Protein AF-A0A8R7TTT7-F1 (afdb_monomer_lite)

Organism: Triticum urartu (NCBI:txid4572)

InterPro domains:
  IPR036047 F-box-like domain superfamily [SSF81383] (2-54)

Secondary structure (DSSP, 8-state):
-HHHHHTT-SSHHHHHHHHTT-HHHHHHHHS-HHHHHHHHHHSPPPP-EEEE--S-TTS--PPEEEE-----HHHHHHHHHTTTT-HHHHHHH-TT---EEEEEETTEEEEEEGGGTEEEEEETTTTEEEEEEESTTSTTS--SS--S--EEEEEEEEEE-TT-TT-EEEEEEEEETTTEEEEEEEEGGG-TTPPPEEPPPEEPPP-----SS--TT----------EEETTEEEEE-TTSS-EEEE---TT--

Radius of gyration: 21.4 Å; chains: 1; bounding box: 48×46×73 Å

pLDDT: mean 77.76, std 13.81, range [39.06, 94.06]

Foldseek 3Di:
DVLVVLLPPQDPVVLVVVLVPDVVSVCVQQVDLVSLVSSCVSHPDDQQWDWADDPDPPQAFDIATDGDDDPDPVSVVQQVQFQRRVVVVCVVQNGRQRKGWAEDDLQWTWIARQVQRKIWIDRRSVRDTPDIDRCVPACQQDDPDPDDFDKDFLGKYKDDDSSDSVKIKMKTWMDGPLFKIKIWMFICVCDPPTGILIDPIDGHDDDPDDDPDDDPPPDRDFPFDDWDDDPQWIWGATPVSPDIDIDRNPSVPD

Sequence (254 aa):
MLLDIFLRLPSLSDLVRAACTCLPWRNLVTNIPPFRRQFIDLHPAPLLGLFFDTPFQAVPGIPAFAPAHRNDPELVAAILNGDFFLTTLQARDGPEANWSFLDACGGYLLLIKEDEVLLLLLNPLARWCERFFDLSDSRIFDDDDDREGDPQLLYAGLICDDESPASFGIFCLAAHGEFRLRAAVFFSFLGMGGDWFLSPWLDVPHHPNPHPEGDEDDEGDLVLESGMRVGNFIYWLYRNRAYVVVLDPDPNNP

Structure (mmCIF, N/CA/C/O backbone):
data_AF-A0A8R7TTT7-F1
#
_entry.id   AF-A0A8R7TTT7-F1
#
loop_
_atom_site.group_PDB
_atom_site.id
_atom_site.type_symbol
_atom_site.label_atom_id
_atom_site.label_alt_id
_atom_site.label_comp_id
_atom_site.label_asym_id
_atom_site.label_entity_id
_atom_site.label_seq_id
_atom_site.pdbx_PDB_ins_code
_atom_site.Cartn_x
_atom_site.Cartn_y
_atom_site.Cartn_z
_atom_site.occupancy
_atom_site.B_iso_or_equiv
_atom_site.auth_seq_id
_atom_site.auth_comp_id
_atom_site.auth_asym_id
_atom_site.auth_atom_id
_atom_site.pdbx_PDB_model_num
ATOM 1 N N . MET A 1 1 ? -13.662 -25.364 20.650 1.00 81.00 1 MET A N 1
ATOM 2 C CA . MET A 1 1 ? -14.713 -24.755 21.497 1.00 81.00 1 MET A CA 1
ATOM 3 C C . MET A 1 1 ? -14.490 -23.264 21.735 1.00 81.00 1 MET A C 1
ATOM 5 O O . MET A 1 1 ? -15.365 -22.499 21.374 1.00 81.00 1 MET A O 1
ATOM 9 N N . LEU A 1 2 ? -13.365 -22.813 22.319 1.00 88.88 2 LEU A N 1
ATOM 10 C CA . LEU A 1 2 ? -13.154 -21.372 22.570 1.00 88.88 2 LEU A CA 1
ATOM 11 C C . LEU A 1 2 ? -12.874 -20.563 21.288 1.00 88.88 2 LEU A C 1
ATOM 13 O O . LEU A 1 2 ? -13.453 -19.500 21.104 1.00 88.88 2 LEU A O 1
ATOM 17 N N . LEU A 1 3 ? -12.057 -21.095 20.372 1.00 89.25 3 LEU A N 1
ATOM 18 C CA . LEU A 1 3 ? -11.823 -20.469 19.063 1.00 89.25 3 LEU A CA 1
ATOM 19 C C . LEU A 1 3 ? -13.122 -20.355 18.254 1.00 89.25 3 LEU A C 1
ATOM 21 O O . LEU A 1 3 ? -13.387 -19.309 17.681 1.00 89.25 3 LEU A O 1
ATOM 25 N N . ASP A 1 4 ? -13.990 -21.371 18.309 1.00 90.44 4 ASP A N 1
ATOM 26 C CA . ASP A 1 4 ? -15.304 -21.340 17.648 1.00 90.44 4 ASP A CA 1
ATOM 27 C C . ASP A 1 4 ? -16.226 -20.242 18.199 1.00 90.44 4 ASP A C 1
ATOM 29 O O . ASP A 1 4 ? -17.094 -19.750 17.483 1.00 90.44 4 ASP A O 1
ATOM 33 N N . ILE A 1 5 ? -16.061 -19.865 19.474 1.00 91.44 5 ILE A N 1
ATOM 34 C CA . ILE A 1 5 ? -16.772 -18.728 20.074 1.00 91.44 5 ILE A CA 1
ATOM 35 C C . ILE A 1 5 ? -16.186 -17.422 19.540 1.00 91.44 5 ILE A C 1
ATOM 37 O O . ILE A 1 5 ? -16.940 -16.543 19.135 1.00 91.44 5 ILE A O 1
ATOM 41 N N . PHE A 1 6 ? -14.858 -17.305 19.493 1.00 92.88 6 PHE A N 1
ATOM 42 C CA . PHE A 1 6 ? -14.194 -16.117 18.962 1.00 92.88 6 PHE A CA 1
ATOM 43 C C . PHE A 1 6 ? -14.489 -15.877 17.478 1.00 92.88 6 PHE A C 1
ATOM 45 O O . PHE A 1 6 ? -14.686 -14.730 17.102 1.00 92.88 6 PHE A O 1
ATOM 52 N N . LEU A 1 7 ? -14.630 -16.926 16.660 1.00 92.44 7 LEU A N 1
ATOM 53 C CA . LEU A 1 7 ? -15.042 -16.806 15.251 1.00 92.44 7 LEU A CA 1
ATOM 54 C C . LEU A 1 7 ? -16.431 -16.178 15.069 1.00 92.44 7 LEU A C 1
ATOM 56 O O . LEU A 1 7 ? -16.729 -15.639 14.008 1.00 92.44 7 LEU A O 1
ATOM 60 N N . ARG A 1 8 ? -17.291 -16.247 16.091 1.00 92.12 8 ARG A N 1
ATOM 61 C CA . ARG A 1 8 ? -18.649 -15.681 16.060 1.00 92.12 8 ARG A CA 1
ATOM 62 C C . ARG A 1 8 ? -18.706 -14.220 16.500 1.00 92.12 8 ARG A C 1
ATOM 64 O O . ARG A 1 8 ? -19.789 -13.641 16.467 1.00 92.12 8 ARG A O 1
ATOM 71 N N . LEU A 1 9 ? -17.594 -13.644 16.959 1.00 91.19 9 LEU A N 1
ATOM 72 C CA . LEU A 1 9 ? -17.543 -12.218 17.274 1.00 91.19 9 LEU A CA 1
ATOM 73 C C . LEU A 1 9 ? -17.704 -11.416 15.977 1.00 91.19 9 LEU A C 1
ATOM 75 O O . LEU A 1 9 ? -17.127 -11.812 14.972 1.00 91.19 9 LEU A O 1
ATOM 79 N N . PRO A 1 10 ? -18.486 -10.325 15.973 1.00 84.81 10 PRO A N 1
ATOM 80 C CA . PRO A 1 10 ? -18.907 -9.663 14.738 1.00 84.81 10 PRO A CA 1
ATOM 81 C C . PRO A 1 10 ? -17.837 -8.742 14.137 1.00 84.81 10 PRO A C 1
ATOM 83 O O . PRO A 1 10 ? -18.024 -8.236 13.035 1.00 84.81 10 PRO A O 1
ATOM 86 N N . SER A 1 11 ? -16.755 -8.463 14.870 1.00 82.88 11 SER A N 1
ATOM 87 C CA . SER A 1 11 ? -15.708 -7.539 14.443 1.00 82.88 11 SER A CA 1
ATOM 88 C C . SER A 1 11 ? -14.346 -7.887 15.046 1.00 82.88 11 SER A C 1
ATOM 90 O O . SER A 1 11 ? -14.248 -8.487 16.123 1.00 82.88 11 SER A O 1
ATOM 92 N N . LEU A 1 12 ? -13.274 -7.445 14.379 1.00 83.25 12 LEU A N 1
ATOM 93 C CA . LEU A 1 12 ? -11.909 -7.530 14.910 1.00 83.25 12 LEU A CA 1
ATOM 94 C C . LEU A 1 12 ? -11.765 -6.770 16.240 1.00 83.25 12 LEU A C 1
ATOM 96 O O . LEU A 1 12 ? -11.058 -7.225 17.135 1.00 83.25 12 LEU A O 1
ATOM 100 N N . SER A 1 13 ? -12.469 -5.647 16.393 1.00 82.75 13 SER A N 1
ATOM 101 C CA . SER A 1 13 ? -12.502 -4.846 17.622 1.00 82.75 13 SER A CA 1
ATOM 102 C C . SER A 1 13 ? -13.003 -5.672 18.814 1.00 82.75 13 SER A C 1
ATOM 104 O O . SER A 1 13 ? -12.357 -5.724 19.866 1.00 82.75 13 SER A O 1
ATOM 106 N N . ASP A 1 14 ? -14.092 -6.421 18.633 1.00 89.12 14 ASP A N 1
ATOM 107 C CA . ASP A 1 14 ? -14.640 -7.300 19.670 1.00 89.12 14 ASP A CA 1
ATOM 108 C C . ASP A 1 14 ? -13.730 -8.491 19.968 1.00 89.12 14 ASP A C 1
ATOM 110 O O . ASP A 1 14 ? -13.573 -8.873 21.132 1.00 89.12 14 ASP A O 1
ATOM 114 N N . LEU A 1 15 ? -13.067 -9.037 18.943 1.00 90.81 15 LEU A N 1
ATOM 115 C CA . LEU A 1 15 ? -12.047 -10.068 19.118 1.00 90.81 15 LEU A CA 1
ATOM 116 C C . LEU A 1 15 ? -10.869 -9.563 19.956 1.00 90.81 15 LEU A C 1
ATOM 118 O O . LEU A 1 15 ? -10.452 -10.248 20.891 1.00 90.81 15 LEU A O 1
ATOM 122 N N . VAL A 1 16 ? -10.357 -8.365 19.670 1.00 88.06 16 VAL A N 1
ATOM 123 C CA . VAL A 1 16 ? -9.259 -7.747 20.428 1.00 88.06 16 VAL A CA 1
ATOM 124 C C . VAL A 1 16 ? -9.685 -7.484 21.870 1.00 88.06 16 VAL A C 1
ATOM 126 O O . VAL A 1 16 ? -8.952 -7.834 22.796 1.00 88.06 16 VAL A O 1
ATOM 129 N N . ARG A 1 17 ? -10.889 -6.941 22.095 1.00 90.44 17 ARG A N 1
ATOM 130 C CA . ARG A 1 17 ? -11.438 -6.742 23.447 1.00 90.44 17 ARG A CA 1
ATOM 131 C C . ARG A 1 17 ? -11.515 -8.057 24.221 1.00 90.44 17 ARG A C 1
ATOM 133 O O . ARG A 1 17 ? -11.072 -8.103 25.367 1.00 90.44 17 ARG A O 1
ATOM 140 N N . ALA A 1 18 ? -12.015 -9.126 23.598 1.00 93.25 18 ALA A N 1
ATOM 141 C CA . ALA A 1 18 ? -12.070 -10.450 24.210 1.00 93.25 18 ALA A CA 1
ATOM 142 C C . ALA A 1 18 ? -10.658 -10.980 24.518 1.00 93.25 18 ALA A C 1
ATOM 144 O O . ALA A 1 18 ? -10.375 -11.376 25.650 1.00 93.25 18 ALA A O 1
ATOM 145 N N . ALA A 1 19 ? -9.743 -10.921 23.549 1.00 91.94 19 ALA A N 1
ATOM 146 C CA . ALA A 1 19 ? -8.356 -11.362 23.684 1.00 91.94 19 ALA A CA 1
ATOM 147 C C . ALA A 1 19 ? -7.607 -10.634 24.814 1.00 91.94 19 ALA A C 1
ATOM 149 O O . ALA A 1 19 ? -6.794 -11.240 25.509 1.00 91.94 19 ALA A O 1
ATOM 150 N N . CYS A 1 20 ? -7.907 -9.354 25.039 1.00 92.12 20 CYS A N 1
ATOM 151 C CA . CYS A 1 20 ? -7.300 -8.536 26.088 1.00 92.12 20 CYS A CA 1
ATOM 152 C C . CYS A 1 20 ? -7.785 -8.863 27.509 1.00 92.12 20 CYS A C 1
ATOM 154 O O . CYS A 1 20 ? -7.201 -8.359 28.467 1.00 92.12 20 CYS A O 1
ATOM 156 N N . THR A 1 21 ? -8.806 -9.709 27.683 1.00 94.06 21 THR A N 1
ATOM 157 C CA . THR A 1 21 ? -9.304 -10.067 29.024 1.00 94.06 21 THR A CA 1
ATOM 158 C C . THR A 1 21 ? -8.323 -10.936 29.811 1.00 94.06 21 THR A C 1
ATOM 160 O O . THR A 1 21 ? -8.234 -10.807 31.032 1.00 94.06 21 THR A O 1
ATOM 163 N N . CYS A 1 22 ? -7.565 -11.816 29.142 1.00 93.50 22 CYS A N 1
ATOM 164 C CA . CYS A 1 22 ? -6.532 -12.621 29.785 1.00 93.50 22 CYS A CA 1
ATOM 165 C C . CYS A 1 22 ? -5.441 -13.089 28.808 1.00 93.50 22 CYS A C 1
ATOM 167 O O . CYS A 1 22 ? -5.665 -13.279 27.612 1.00 93.50 22 CYS A O 1
ATOM 169 N N . LEU A 1 23 ? -4.239 -13.334 29.343 1.00 93.19 23 LEU A N 1
ATOM 170 C CA . LEU A 1 23 ? -3.076 -13.758 28.557 1.00 93.19 23 LEU A CA 1
ATOM 171 C C . LEU A 1 23 ? -3.307 -15.055 27.748 1.00 93.19 23 LEU A C 1
ATOM 173 O O . LEU A 1 23 ? -2.901 -15.087 26.587 1.00 93.19 23 LEU A O 1
ATOM 177 N N . PRO A 1 24 ? -3.975 -16.106 28.278 1.00 93.12 24 PRO A N 1
ATOM 178 C CA . PRO A 1 24 ? -4.278 -17.302 27.492 1.00 93.12 24 PRO A CA 1
ATOM 179 C C . PRO A 1 24 ? -5.125 -17.023 26.247 1.00 93.12 24 PRO A C 1
ATOM 181 O O . PRO A 1 24 ? -4.864 -17.597 25.194 1.00 93.12 24 PRO A O 1
ATOM 184 N N . TRP A 1 25 ? -6.121 -16.137 26.344 1.00 92.94 25 TRP A N 1
ATOM 185 C CA . TRP A 1 25 ? -6.978 -15.790 25.208 1.00 92.94 25 TRP A CA 1
ATOM 186 C C . TRP A 1 25 ? -6.213 -14.963 24.184 1.00 92.94 25 TRP A C 1
ATOM 188 O O . TRP A 1 25 ? -6.287 -15.258 22.993 1.00 92.94 25 TRP A O 1
ATOM 198 N N . ARG A 1 26 ? -5.399 -14.009 24.650 1.00 91.31 26 ARG A N 1
ATOM 199 C CA . ARG A 1 26 ? -4.482 -13.264 23.786 1.00 91.31 26 ARG A CA 1
ATOM 200 C C . ARG A 1 26 ? -3.580 -14.198 22.988 1.00 91.31 26 ARG A C 1
ATOM 202 O O . ARG A 1 26 ? -3.532 -14.087 21.772 1.00 91.31 26 ARG A O 1
ATOM 209 N N . ASN A 1 27 ? -2.936 -15.149 23.663 1.00 90.19 27 ASN A N 1
ATOM 210 C CA . ASN A 1 27 ? -2.035 -16.108 23.028 1.00 90.19 27 ASN A CA 1
ATOM 211 C C . ASN A 1 27 ? -2.758 -17.017 22.025 1.00 90.19 27 ASN A C 1
ATOM 213 O O . ASN A 1 27 ? -2.193 -17.331 20.984 1.00 90.19 27 ASN A O 1
ATOM 217 N N . LEU A 1 28 ? -3.997 -17.433 22.309 1.00 90.25 28 LEU A N 1
ATOM 218 C CA . LEU A 1 28 ? -4.804 -18.211 21.363 1.00 90.25 28 LEU A CA 1
ATOM 219 C C . LEU A 1 28 ? -5.106 -17.422 20.085 1.00 90.25 28 LEU A C 1
ATOM 221 O O . LEU A 1 28 ? -5.011 -17.974 18.995 1.00 90.25 28 LEU A O 1
ATOM 225 N N . VAL A 1 29 ? -5.445 -16.140 20.217 1.00 88.06 29 VAL A N 1
ATOM 226 C CA . VAL A 1 29 ? -5.743 -15.271 19.073 1.00 88.06 29 VAL A CA 1
ATOM 227 C C . VAL A 1 29 ? -4.477 -14.931 18.285 1.00 88.06 29 VAL A C 1
ATOM 229 O O . VAL A 1 29 ? -4.510 -14.932 17.059 1.00 88.06 29 VAL A O 1
ATOM 232 N N . THR A 1 30 ? -3.348 -14.674 18.953 1.00 84.94 30 THR A N 1
ATOM 233 C CA . THR A 1 30 ? -2.111 -14.244 18.281 1.00 84.94 30 THR A CA 1
ATOM 234 C C . THR A 1 30 ? -1.310 -15.395 17.684 1.00 84.94 30 THR A C 1
ATOM 236 O O . THR A 1 30 ? -0.727 -15.229 16.617 1.00 84.94 30 THR A O 1
ATOM 239 N N . ASN A 1 31 ? -1.269 -16.554 18.348 1.00 85.56 31 ASN A N 1
ATOM 240 C CA . ASN A 1 31 ? -0.335 -17.634 18.008 1.00 85.56 31 ASN A CA 1
ATOM 241 C C . ASN A 1 31 ? -0.961 -18.739 17.147 1.00 85.56 31 ASN A C 1
ATOM 243 O O . ASN A 1 31 ? -0.300 -19.742 16.889 1.00 85.56 31 ASN A O 1
ATOM 247 N N . ILE A 1 32 ? -2.222 -18.598 16.722 1.00 87.25 32 ILE A N 1
ATOM 248 C CA . ILE A 1 32 ? -2.914 -19.586 15.882 1.00 87.25 32 ILE A CA 1
ATOM 249 C C . ILE A 1 32 ? -3.217 -18.961 14.509 1.00 87.25 32 ILE A C 1
ATOM 251 O O . ILE A 1 32 ? -4.276 -18.356 14.325 1.00 87.25 32 ILE A O 1
ATOM 255 N N . PRO A 1 33 ? -2.316 -19.111 13.515 1.00 83.12 33 PRO A N 1
ATOM 256 C CA . PRO A 1 33 ? -2.513 -18.567 12.170 1.00 83.12 33 PRO A CA 1
ATOM 257 C C . PRO A 1 33 ? -3.804 -19.026 11.471 1.00 83.12 33 PRO A C 1
ATOM 259 O O . PRO A 1 33 ? -4.509 -18.158 10.960 1.00 83.12 33 PRO A O 1
ATOM 262 N N . PRO A 1 34 ? -4.196 -20.321 11.499 1.00 85.69 34 PRO A N 1
ATOM 263 C CA . PRO A 1 34 ? -5.424 -20.769 10.834 1.00 85.69 34 PRO A CA 1
ATOM 264 C C . PRO A 1 34 ? -6.687 -20.098 11.380 1.00 85.69 34 PRO A C 1
ATOM 266 O O . PRO A 1 34 ? -7.599 -19.788 10.625 1.00 85.69 34 PRO A O 1
ATOM 269 N N . PHE A 1 35 ? -6.722 -19.836 12.691 1.00 89.12 35 PHE A N 1
ATOM 270 C CA . PHE A 1 35 ? -7.833 -19.134 13.325 1.00 89.12 35 PHE A CA 1
ATOM 271 C C . PHE A 1 35 ? -7.924 -17.682 12.846 1.00 89.12 35 PHE A C 1
ATOM 273 O O . PHE A 1 35 ? -9.016 -17.223 12.530 1.00 89.12 35 PHE A O 1
ATOM 280 N N . ARG A 1 36 ? -6.792 -16.969 12.761 1.00 85.31 36 ARG A N 1
ATOM 281 C CA . ARG A 1 36 ? -6.765 -15.579 12.276 1.00 85.31 36 ARG A CA 1
ATOM 282 C C . ARG A 1 36 ? -7.240 -15.482 10.830 1.00 85.31 36 ARG A C 1
ATOM 284 O O . ARG A 1 36 ? -8.084 -14.640 10.554 1.00 85.31 36 ARG A O 1
ATOM 291 N N . ARG A 1 37 ? -6.777 -16.385 9.954 1.00 81.81 37 ARG A N 1
ATOM 292 C CA . ARG A 1 37 ? -7.249 -16.461 8.561 1.00 81.81 37 ARG A CA 1
ATOM 293 C C . ARG A 1 37 ? -8.751 -16.675 8.495 1.00 81.81 37 ARG A C 1
ATOM 295 O O . ARG A 1 37 ? -9.462 -15.861 7.932 1.00 81.81 37 ARG A O 1
ATOM 302 N N . GLN A 1 38 ? -9.238 -17.699 9.193 1.00 87.56 38 GLN A N 1
ATOM 303 C CA . GLN A 1 38 ? -10.664 -17.996 9.225 1.00 87.56 38 GLN A CA 1
ATOM 304 C C . GLN A 1 38 ? -11.492 -16.832 9.788 1.00 87.56 38 GLN A C 1
ATOM 306 O O . GLN A 1 38 ? -12.611 -16.603 9.342 1.00 87.56 38 GLN A O 1
ATOM 311 N N . PHE A 1 39 ? -10.964 -16.092 10.764 1.00 88.69 39 PHE A N 1
ATOM 312 C CA . PHE A 1 39 ? -11.624 -14.901 11.282 1.00 88.69 39 PHE A CA 1
ATOM 313 C C . PHE A 1 39 ? -11.674 -13.776 10.237 1.00 88.69 39 PHE A C 1
ATOM 315 O O . PHE A 1 39 ? -12.733 -13.190 10.056 1.00 88.69 39 PHE A O 1
ATOM 322 N N . ILE A 1 40 ? -10.569 -13.495 9.539 1.00 82.81 40 ILE A N 1
ATOM 323 C CA . ILE A 1 40 ? -10.501 -12.473 8.478 1.00 82.81 40 ILE A CA 1
ATOM 324 C C . ILE A 1 40 ? -11.426 -12.837 7.307 1.00 82.81 40 ILE A C 1
ATOM 326 O O . ILE A 1 40 ? -12.174 -11.982 6.840 1.00 82.81 40 ILE A O 1
ATOM 330 N N . ASP A 1 41 ? -11.448 -14.108 6.897 1.00 84.81 41 ASP A N 1
ATOM 331 C CA . ASP A 1 41 ? -12.321 -14.611 5.829 1.00 84.81 41 ASP A CA 1
ATOM 332 C C . ASP A 1 41 ? -13.808 -14.442 6.176 1.00 84.81 41 ASP A C 1
ATOM 334 O O . ASP A 1 41 ? -14.632 -14.119 5.319 1.00 84.81 41 ASP A O 1
ATOM 338 N N . LEU A 1 42 ? -14.167 -14.668 7.445 1.00 88.31 42 LEU A N 1
ATOM 339 C CA . LEU A 1 42 ? -15.536 -14.504 7.939 1.00 88.31 42 LEU A CA 1
ATOM 340 C C . LEU A 1 42 ? -15.911 -13.037 8.173 1.00 88.31 42 LEU A C 1
ATOM 342 O O . LEU A 1 42 ? -17.091 -12.696 8.077 1.00 88.31 42 LEU A O 1
ATOM 346 N N . HIS A 1 43 ? -14.928 -12.185 8.470 1.00 84.62 43 HIS A N 1
ATOM 347 C CA . HIS A 1 43 ? -15.114 -10.778 8.827 1.00 84.62 43 HIS A CA 1
ATOM 348 C C . HIS A 1 43 ? -14.184 -9.881 7.997 1.00 84.62 43 HIS A C 1
ATOM 350 O O . HIS A 1 43 ? -13.203 -9.357 8.538 1.00 84.62 43 HIS A O 1
ATOM 356 N N . PRO A 1 44 ? -14.478 -9.679 6.694 1.00 77.69 44 PRO A N 1
ATOM 357 C CA . PRO A 1 44 ? -13.640 -8.869 5.818 1.00 77.69 44 PRO A CA 1
ATOM 358 C C . PRO A 1 44 ? -13.422 -7.464 6.377 1.00 77.69 44 PRO A C 1
ATOM 360 O O . PRO A 1 44 ? -14.346 -6.850 6.925 1.00 77.69 44 PRO A O 1
ATOM 363 N N . ALA A 1 45 ? -12.207 -6.937 6.205 1.00 78.56 45 ALA A N 1
ATOM 364 C CA . ALA A 1 45 ? -11.871 -5.600 6.670 1.00 78.56 45 ALA A CA 1
ATOM 365 C C . ALA A 1 45 ? -12.840 -4.558 6.069 1.00 78.56 45 ALA A C 1
ATOM 367 O O . ALA A 1 45 ? -13.088 -4.557 4.858 1.00 78.56 45 ALA A O 1
ATOM 368 N N . PRO A 1 46 ? -13.420 -3.670 6.893 1.00 82.06 46 PRO A N 1
ATOM 369 C CA . PRO A 1 46 ? -14.348 -2.665 6.402 1.00 82.06 46 PRO A CA 1
ATOM 370 C C . PRO A 1 46 ? -13.621 -1.648 5.515 1.00 82.06 46 PRO A C 1
ATOM 372 O O . PRO A 1 46 ? -12.553 -1.150 5.865 1.00 82.06 46 PRO A O 1
ATOM 375 N N . LEU A 1 47 ? -14.235 -1.293 4.383 1.00 85.44 47 LEU A N 1
ATOM 376 C CA . LEU A 1 47 ? -13.730 -0.232 3.511 1.00 85.44 47 LEU A CA 1
ATOM 377 C C . LEU A 1 47 ? -13.793 1.118 4.240 1.00 85.44 47 LEU A C 1
ATOM 379 O O . LEU A 1 47 ? -14.888 1.583 4.564 1.00 85.44 47 LEU A O 1
ATOM 383 N N . LEU A 1 48 ? -12.632 1.741 4.465 1.00 89.25 48 LEU A N 1
ATOM 384 C CA . LEU A 1 48 ? -12.520 3.070 5.081 1.00 89.25 48 LEU A CA 1
ATOM 385 C C . LEU A 1 48 ? -12.713 4.204 4.070 1.00 89.25 48 LEU A C 1
ATOM 387 O O . LEU A 1 48 ? -13.244 5.256 4.417 1.00 89.25 48 LEU A O 1
ATOM 391 N N . GLY A 1 49 ? -12.317 3.997 2.818 1.00 90.62 49 GLY A N 1
ATOM 392 C CA . GLY A 1 49 ? -12.405 5.000 1.765 1.00 90.62 49 GLY A CA 1
ATOM 393 C C . GLY A 1 49 ? -11.558 4.632 0.559 1.00 90.62 49 GLY A C 1
ATOM 394 O O . GLY A 1 49 ? -11.065 3.509 0.469 1.00 90.62 49 GLY A O 1
ATOM 395 N N . LEU A 1 50 ? -11.421 5.582 -0.357 1.00 91.06 50 LEU A N 1
ATOM 396 C CA . LEU A 1 50 ? -10.678 5.442 -1.603 1.00 91.06 50 LEU A CA 1
ATOM 397 C C . LEU A 1 50 ? -9.623 6.538 -1.695 1.00 91.06 50 LEU A C 1
ATOM 399 O O . LEU A 1 50 ? -9.925 7.701 -1.421 1.00 91.06 50 LEU A O 1
ATOM 403 N N . PHE A 1 51 ? -8.419 6.151 -2.104 1.00 91.12 51 PHE A N 1
ATOM 404 C CA . PHE A 1 51 ? -7.392 7.079 -2.556 1.00 91.12 51 PHE A CA 1
ATOM 405 C C . PHE A 1 51 ? -7.465 7.218 -4.072 1.00 91.12 51 PHE A C 1
ATOM 407 O O . PHE A 1 51 ? -7.806 6.260 -4.767 1.00 91.12 51 PHE A O 1
ATOM 414 N N . PHE A 1 52 ? -7.198 8.418 -4.567 1.00 87.69 52 PHE A N 1
ATOM 415 C CA . PHE A 1 52 ? -7.141 8.701 -5.993 1.00 87.69 52 PHE A CA 1
ATOM 416 C C . PHE A 1 52 ? -6.253 9.913 -6.246 1.00 87.69 52 PHE A C 1
ATOM 418 O O . PHE A 1 52 ? -6.228 10.862 -5.455 1.00 87.69 52 PHE A O 1
ATOM 425 N N . ASP A 1 53 ? -5.557 9.880 -7.374 1.00 86.19 53 ASP A N 1
ATOM 426 C CA . ASP A 1 53 ? -4.767 11.009 -7.838 1.00 86.19 53 ASP A CA 1
ATOM 427 C C . ASP A 1 53 ? -5.655 12.111 -8.402 1.00 86.19 53 ASP A C 1
ATOM 429 O O . ASP A 1 53 ? -6.844 11.921 -8.699 1.00 86.19 53 ASP A O 1
ATOM 433 N N . THR A 1 54 ? -5.080 13.304 -8.540 1.00 72.12 54 THR A N 1
ATOM 434 C CA . THR A 1 54 ? -5.810 14.392 -9.178 1.00 72.12 54 THR A CA 1
ATOM 435 C C . THR A 1 54 ? -6.079 14.024 -10.644 1.00 72.12 54 THR A C 1
ATOM 437 O O . THR A 1 54 ? -5.196 13.516 -11.333 1.00 72.12 54 THR A O 1
ATOM 440 N N . PRO A 1 55 ? -7.290 14.277 -11.173 1.00 63.16 55 PRO A N 1
ATOM 441 C CA . PRO A 1 55 ? -7.627 13.914 -12.551 1.00 63.16 55 PRO A CA 1
ATOM 442 C C . PRO A 1 55 ? -6.887 14.770 -13.592 1.00 63.16 55 PRO A C 1
ATOM 444 O O . PRO A 1 55 ? -7.049 14.563 -14.792 1.00 63.16 55 PRO A O 1
ATOM 447 N N . PHE A 1 56 ? -6.111 15.760 -13.146 1.00 64.38 56 PHE A N 1
ATOM 448 C CA . PHE A 1 56 ? -5.349 16.658 -13.994 1.00 64.38 56 PHE A CA 1
ATOM 449 C C . PHE A 1 56 ? -3.871 16.289 -13.880 1.00 64.38 56 PHE A C 1
ATOM 451 O O . PHE A 1 56 ? -3.176 16.817 -13.022 1.00 64.38 56 PHE A O 1
ATOM 458 N N . GLN A 1 57 ? -3.391 15.430 -14.785 1.00 57.00 57 GLN A N 1
ATOM 459 C CA . GLN A 1 57 ? -1.989 14.973 -14.851 1.00 57.00 57 GLN A CA 1
ATOM 460 C C . GLN A 1 57 ? -0.948 16.114 -14.859 1.00 57.00 57 GLN A C 1
ATOM 462 O O . GLN A 1 57 ? 0.212 15.892 -14.548 1.00 57.00 57 GLN A O 1
ATOM 467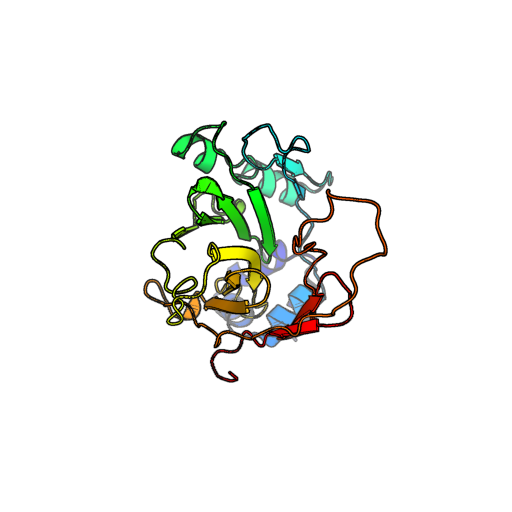 N N . ALA A 1 58 ? -1.348 17.346 -15.199 1.00 58.38 58 ALA A N 1
ATOM 468 C CA . ALA A 1 58 ? -0.477 18.523 -15.217 1.00 58.38 58 ALA A CA 1
ATOM 469 C C . ALA A 1 58 ? -0.436 19.318 -13.894 1.00 58.38 58 ALA A C 1
ATOM 471 O O . ALA A 1 58 ? 0.226 20.355 -13.834 1.00 58.38 58 ALA A O 1
ATOM 472 N N . VAL A 1 59 ? -1.176 18.903 -12.860 1.00 64.56 59 VAL A N 1
ATOM 473 C CA . VAL A 1 59 ? -1.179 19.571 -11.552 1.00 64.56 59 VAL A CA 1
ATOM 474 C C . VAL A 1 59 ? -0.468 18.667 -10.548 1.00 64.56 59 VAL A C 1
ATOM 476 O O . VAL A 1 59 ? -1.063 17.676 -10.119 1.00 64.56 59 VAL A O 1
ATOM 479 N N . PRO A 1 60 ? 0.778 18.994 -10.158 1.00 68.50 60 PRO A N 1
ATOM 480 C CA . PRO A 1 60 ? 1.461 18.246 -9.118 1.00 68.50 60 PRO A CA 1
ATOM 481 C C . PRO A 1 60 ? 0.674 18.372 -7.814 1.00 68.50 60 PRO A C 1
ATOM 483 O O . PRO A 1 60 ? 0.124 19.431 -7.486 1.00 68.50 60 PRO A O 1
ATOM 486 N N . GLY A 1 61 ? 0.588 17.276 -7.076 1.00 80.75 61 GLY A N 1
ATOM 487 C CA . GLY A 1 61 ? -0.149 17.248 -5.829 1.00 80.75 61 GLY A CA 1
ATOM 488 C C . GLY A 1 61 ? -0.045 15.907 -5.132 1.00 80.75 61 GLY A C 1
ATOM 489 O O . GLY A 1 61 ? 0.542 14.960 -5.640 1.00 80.75 61 GLY A O 1
ATOM 490 N N . ILE A 1 62 ? -0.633 15.857 -3.944 1.00 87.00 62 ILE A N 1
ATOM 491 C CA . ILE A 1 62 ? -0.670 14.665 -3.100 1.00 87.00 62 ILE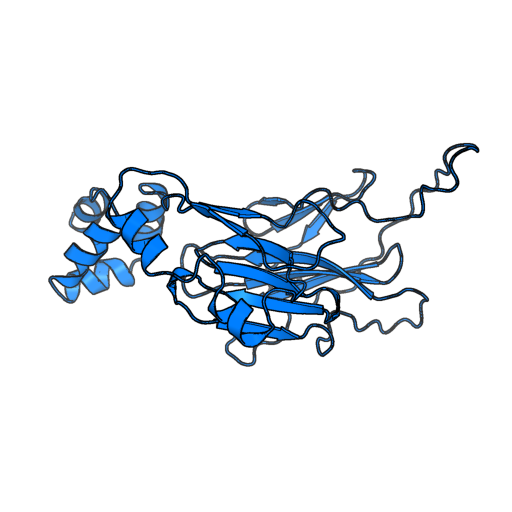 A CA 1
ATOM 492 C C . ILE A 1 62 ? -2.022 13.960 -3.291 1.00 87.00 62 ILE A C 1
ATOM 494 O O . ILE A 1 62 ? -3.039 14.656 -3.426 1.00 87.00 62 ILE A O 1
ATOM 498 N N . PRO A 1 63 ? -2.076 12.612 -3.269 1.00 90.75 63 PRO A N 1
ATOM 499 C CA . PRO A 1 63 ? -3.310 11.885 -3.536 1.00 90.75 63 PRO A CA 1
ATOM 500 C C . PRO A 1 63 ? -4.414 12.248 -2.543 1.00 90.75 63 PRO A C 1
ATOM 502 O O . PRO A 1 63 ? -4.178 12.439 -1.344 1.00 90.75 63 PRO A O 1
ATOM 505 N N . ALA A 1 64 ? -5.644 12.333 -3.042 1.00 89.62 64 ALA A N 1
ATOM 506 C CA . ALA A 1 64 ? -6.807 12.685 -2.245 1.00 89.62 64 ALA A CA 1
ATOM 507 C C . ALA A 1 64 ? -7.469 11.441 -1.643 1.00 89.62 64 ALA A C 1
ATOM 509 O O . ALA A 1 64 ? -7.428 10.354 -2.217 1.00 89.62 64 ALA A O 1
ATOM 510 N N . PHE A 1 65 ? -8.140 11.620 -0.502 1.00 92.00 65 PHE A N 1
ATOM 511 C CA . PHE A 1 65 ? -8.905 10.569 0.165 1.00 92.00 65 PHE A CA 1
ATOM 512 C C . PHE A 1 65 ? -10.399 10.898 0.202 1.00 92.00 65 PHE A C 1
ATOM 514 O O . PHE A 1 65 ? -10.814 11.926 0.743 1.00 92.00 65 PHE A O 1
ATOM 521 N N . ALA A 1 66 ? -11.220 9.988 -0.3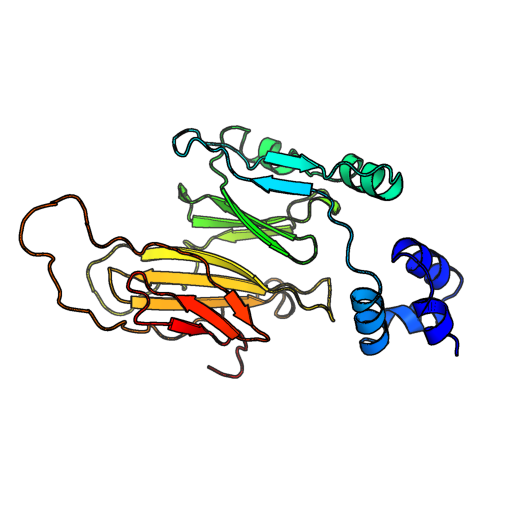20 1.00 91.12 66 ALA A N 1
ATOM 522 C CA . ALA A 1 66 ? -12.669 10.012 -0.166 1.00 91.12 66 ALA A CA 1
ATOM 523 C C . ALA A 1 66 ? -13.099 8.966 0.876 1.00 91.12 66 ALA A C 1
ATOM 525 O O . ALA A 1 66 ? -13.012 7.765 0.601 1.00 91.12 66 ALA A O 1
ATOM 526 N N . PRO A 1 67 ? -13.600 9.375 2.056 1.00 90.44 67 PRO A N 1
ATOM 527 C CA . PRO A 1 67 ? -14.068 8.431 3.062 1.00 90.44 67 PRO A CA 1
ATOM 528 C C . PRO A 1 67 ? -15.298 7.663 2.566 1.00 90.44 67 PRO A C 1
ATOM 530 O O . PRO A 1 67 ? -16.236 8.239 2.009 1.00 90.44 67 PRO A O 1
ATOM 533 N N . ALA A 1 68 ? -15.338 6.359 2.830 1.00 87.00 68 ALA A N 1
ATOM 534 C CA . ALA A 1 68 ? -16.526 5.552 2.604 1.00 87.00 68 ALA A CA 1
ATOM 535 C C . ALA A 1 68 ? -17.579 5.944 3.649 1.00 87.00 68 ALA A C 1
ATOM 537 O O . ALA A 1 68 ? -17.409 5.699 4.843 1.00 87.00 68 ALA A O 1
ATOM 538 N N . HIS A 1 69 ? -18.671 6.582 3.223 1.00 69.56 69 HIS A N 1
ATOM 539 C CA . HIS A 1 69 ? -19.689 7.052 4.160 1.00 69.56 69 HIS A CA 1
ATOM 540 C C . HIS A 1 69 ? -20.437 5.867 4.791 1.00 69.56 69 HIS A C 1
ATOM 542 O O . HIS A 1 69 ? -21.296 5.245 4.163 1.00 69.56 69 HIS A O 1
ATOM 548 N N . ARG A 1 70 ? -20.102 5.545 6.045 1.00 68.12 70 ARG A N 1
ATOM 549 C CA . ARG A 1 70 ? -20.775 4.529 6.861 1.00 68.12 70 ARG A CA 1
ATOM 550 C C . ARG A 1 70 ? -21.152 5.133 8.213 1.00 68.12 70 ARG A C 1
ATOM 552 O O . ARG A 1 70 ? -20.346 5.818 8.830 1.00 68.12 70 ARG A O 1
ATOM 559 N N . ASN A 1 71 ? -22.356 4.830 8.700 1.00 77.81 71 ASN A N 1
ATOM 560 C CA . ASN A 1 71 ? -22.863 5.261 10.015 1.00 77.81 71 ASN A CA 1
ATOM 561 C C . ASN A 1 71 ? -22.202 4.517 11.199 1.00 77.81 71 ASN A C 1
ATOM 563 O O . ASN A 1 71 ? -22.809 4.391 12.259 1.00 77.81 71 ASN A O 1
ATOM 567 N N . ASP A 1 72 ? -20.997 3.978 11.010 1.00 83.81 72 ASP A N 1
ATOM 568 C CA . ASP A 1 72 ? -20.273 3.197 12.009 1.00 83.81 72 ASP A CA 1
ATOM 569 C C . ASP A 1 72 ? -19.317 4.115 12.794 1.00 83.81 72 ASP A C 1
ATOM 571 O O . ASP A 1 72 ? -18.355 4.634 12.214 1.00 83.81 72 ASP A O 1
ATOM 575 N N . PRO A 1 73 ? -19.551 4.329 14.103 1.00 85.44 73 PRO A N 1
ATOM 576 C CA . PRO A 1 73 ? -18.691 5.168 14.929 1.00 85.44 73 PRO A CA 1
ATOM 577 C C . PRO A 1 73 ? -17.236 4.692 14.989 1.00 85.44 73 PRO A C 1
ATOM 579 O O . PRO A 1 73 ? -16.347 5.532 15.118 1.00 85.44 73 PRO A O 1
ATOM 582 N N . GLU A 1 74 ? -16.971 3.382 14.898 1.00 83.12 74 GLU A N 1
ATOM 583 C CA . GLU A 1 74 ? -15.604 2.850 14.945 1.00 83.12 74 GLU A CA 1
ATOM 584 C C . GLU A 1 74 ? -14.827 3.218 13.672 1.00 83.12 74 GLU A C 1
ATOM 586 O O . GLU A 1 74 ? -13.672 3.638 13.759 1.00 83.12 74 GLU A O 1
ATOM 591 N N . LEU A 1 75 ? -15.469 3.165 12.499 1.00 85.75 75 LEU A N 1
ATOM 592 C CA . LEU A 1 75 ? -14.844 3.562 11.229 1.00 85.75 75 LEU A CA 1
ATOM 593 C C . LEU A 1 75 ? -14.618 5.070 11.153 1.00 85.75 75 LEU A C 1
ATOM 595 O O . LEU A 1 75 ? -13.549 5.517 10.743 1.00 85.75 75 LEU A O 1
ATOM 599 N N . VAL A 1 76 ? -15.600 5.860 11.598 1.00 88.31 76 VAL A N 1
ATOM 600 C CA . VAL A 1 76 ? -15.459 7.320 11.684 1.00 88.31 76 VAL A CA 1
ATOM 601 C C . VAL A 1 76 ? -14.316 7.684 12.629 1.00 88.31 76 VAL A C 1
ATOM 603 O O . VAL A 1 76 ? -13.488 8.528 12.292 1.00 88.31 76 VAL A O 1
ATOM 606 N N . ALA A 1 77 ? -14.217 7.021 13.784 1.00 88.38 77 ALA A N 1
ATOM 607 C CA . ALA A 1 77 ? -13.107 7.226 14.703 1.00 88.38 77 ALA A CA 1
ATOM 608 C C . ALA A 1 77 ? -11.761 6.831 14.076 1.00 88.38 77 ALA A C 1
ATOM 610 O O . ALA A 1 77 ? -10.792 7.563 14.254 1.00 88.38 77 ALA A O 1
ATOM 611 N N . ALA A 1 78 ? -11.679 5.724 13.333 1.00 88.31 78 ALA A N 1
ATOM 612 C CA . ALA A 1 78 ? -10.450 5.326 12.648 1.00 88.31 78 ALA A CA 1
ATOM 613 C C . ALA A 1 78 ? -9.995 6.387 11.631 1.00 88.31 78 ALA A C 1
ATOM 615 O O . ALA A 1 78 ? -8.835 6.789 11.653 1.00 88.31 78 ALA A O 1
ATOM 616 N N . ILE A 1 79 ? -10.918 6.901 10.809 1.00 90.00 79 ILE A N 1
ATOM 617 C CA . ILE A 1 79 ? -10.629 7.947 9.814 1.00 90.00 79 ILE A CA 1
ATOM 618 C C . ILE A 1 79 ? -10.187 9.249 10.490 1.00 90.00 79 ILE A C 1
ATOM 620 O O . ILE A 1 79 ? -9.206 9.854 10.073 1.00 90.00 79 ILE A O 1
ATOM 624 N N . LEU A 1 80 ? -10.879 9.672 11.552 1.00 88.75 80 LEU A N 1
ATOM 625 C CA . LEU A 1 80 ? -10.560 10.913 12.266 1.00 88.75 80 LEU A CA 1
ATOM 626 C C . LEU A 1 80 ? -9.245 10.847 13.051 1.00 88.75 80 LEU A C 1
ATOM 628 O O . LEU A 1 80 ? -8.611 11.878 13.261 1.00 88.75 80 LEU A O 1
ATOM 632 N N . ASN A 1 81 ? -8.860 9.662 13.528 1.00 89.44 81 ASN A N 1
ATOM 633 C CA . ASN A 1 81 ? -7.619 9.480 14.279 1.00 89.44 81 ASN A CA 1
ATOM 634 C C . ASN A 1 81 ? -6.418 9.142 13.384 1.00 89.44 81 ASN A C 1
ATOM 636 O O . ASN A 1 81 ? -5.289 9.229 13.864 1.00 89.44 81 ASN A O 1
ATOM 640 N N . GLY A 1 82 ? -6.639 8.758 12.125 1.00 90.44 82 GLY A N 1
ATOM 641 C CA . GLY A 1 82 ? -5.587 8.501 11.144 1.00 90.44 82 GLY A CA 1
ATOM 642 C C . GLY A 1 82 ? -5.169 9.744 10.355 1.00 90.44 82 GLY A C 1
ATOM 643 O O . GLY A 1 82 ? -5.805 10.794 10.410 1.00 90.44 82 GLY A O 1
ATOM 644 N N . ASP A 1 83 ? -4.094 9.608 9.586 1.00 92.38 83 ASP A N 1
ATOM 645 C CA . ASP A 1 83 ? -3.573 10.617 8.664 1.00 92.38 83 ASP A CA 1
ATOM 646 C C . ASP A 1 83 ? -3.994 10.337 7.209 1.00 92.38 83 ASP A C 1
ATOM 648 O O . ASP A 1 83 ? -3.171 10.216 6.306 1.00 92.38 83 ASP A O 1
ATOM 652 N N . PHE A 1 84 ? -5.301 10.196 6.969 1.00 91.44 84 PHE A N 1
ATOM 653 C CA . PHE A 1 84 ? -5.837 9.894 5.631 1.00 91.44 84 PHE A CA 1
ATOM 654 C C . PHE A 1 84 ? -5.746 11.067 4.649 1.00 91.44 84 PHE A C 1
ATOM 656 O O . PHE A 1 84 ? -5.817 10.864 3.445 1.00 91.44 84 PHE A O 1
ATOM 663 N N . PHE A 1 85 ? -5.564 12.289 5.150 1.00 88.62 85 PHE A N 1
ATOM 664 C CA . PHE A 1 85 ? -5.300 13.469 4.324 1.00 88.62 85 PHE A CA 1
ATOM 665 C C . PHE A 1 85 ? -3.803 13.671 4.049 1.00 88.62 85 PHE A C 1
ATOM 667 O O . PHE A 1 85 ? -3.433 14.708 3.505 1.00 88.62 85 PHE A O 1
ATOM 674 N N . LEU A 1 86 ? -2.954 12.709 4.440 1.00 90.31 86 LEU A N 1
ATOM 675 C CA . LEU A 1 86 ? -1.508 12.711 4.206 1.00 90.31 86 LEU A CA 1
ATOM 676 C C . LEU A 1 86 ? -0.835 14.009 4.689 1.00 90.31 86 LEU A C 1
ATOM 678 O O . LEU A 1 86 ? 0.078 14.542 4.060 1.00 90.31 86 LEU A O 1
ATOM 682 N N . THR A 1 87 ? -1.292 14.533 5.827 1.00 88.81 87 THR A N 1
ATOM 683 C CA . THR A 1 87 ? -0.826 15.805 6.391 1.00 88.81 87 THR A CA 1
ATOM 684 C C . THR A 1 87 ? 0.636 15.739 6.813 1.00 88.81 87 THR A C 1
ATOM 686 O O . THR A 1 87 ? 1.349 16.735 6.701 1.00 88.81 87 THR A O 1
ATOM 689 N N . THR A 1 88 ? 1.113 14.571 7.255 1.00 87.31 88 THR A N 1
ATOM 690 C CA . THR A 1 88 ? 2.532 14.366 7.578 1.00 87.31 88 THR A CA 1
ATOM 691 C C . THR A 1 88 ? 3.420 14.438 6.341 1.00 87.31 88 THR A C 1
ATOM 693 O O . THR A 1 88 ? 4.494 15.036 6.405 1.00 87.31 88 THR A O 1
ATOM 696 N N . LEU A 1 89 ? 2.952 13.905 5.210 1.00 88.69 89 LEU A N 1
ATOM 697 C CA . LEU A 1 89 ? 3.645 13.990 3.928 1.00 88.69 89 LEU A CA 1
ATOM 698 C C . LEU A 1 89 ? 3.646 15.428 3.393 1.00 88.69 89 LEU A C 1
ATOM 700 O O . LEU A 1 89 ? 4.704 15.959 3.061 1.00 88.69 89 LEU A O 1
ATOM 704 N N . GLN A 1 90 ? 2.489 16.098 3.429 1.00 88.06 90 GLN A N 1
ATOM 705 C CA . GLN A 1 90 ? 2.353 17.515 3.065 1.00 88.06 90 GLN A CA 1
ATOM 706 C C . GLN A 1 90 ? 3.254 18.425 3.906 1.00 88.06 90 GLN A C 1
ATOM 708 O O . GLN A 1 90 ? 3.821 19.382 3.390 1.00 88.06 90 GLN A O 1
ATOM 713 N N . ALA A 1 91 ? 3.394 18.153 5.205 1.00 88.00 91 ALA A N 1
ATOM 714 C CA . ALA A 1 91 ? 4.250 18.943 6.085 1.00 88.00 91 ALA A CA 1
ATOM 715 C C . ALA A 1 91 ? 5.745 18.759 5.782 1.00 88.00 91 ALA A C 1
ATOM 717 O O . ALA A 1 91 ? 6.534 19.666 6.046 1.00 88.00 91 ALA A O 1
ATOM 718 N N . ARG A 1 92 ? 6.131 17.590 5.264 1.00 87.00 92 ARG A N 1
ATOM 719 C CA . ARG A 1 92 ? 7.515 17.256 4.931 1.00 87.00 92 ARG A CA 1
ATOM 720 C C . ARG A 1 92 ? 7.926 17.838 3.580 1.00 87.00 92 ARG A C 1
ATOM 722 O O . ARG A 1 92 ? 8.919 18.556 3.521 1.00 87.00 92 ARG A O 1
ATOM 729 N N . ASP A 1 93 ? 7.173 17.518 2.531 1.00 87.00 93 ASP A N 1
ATOM 730 C CA . ASP A 1 93 ? 7.565 17.807 1.145 1.00 87.00 93 ASP A CA 1
ATOM 731 C C . ASP A 1 93 ? 6.797 18.999 0.544 1.00 87.00 93 ASP A C 1
ATOM 733 O O . ASP A 1 93 ? 7.141 19.492 -0.527 1.00 87.00 93 ASP A O 1
ATOM 737 N N . GLY A 1 94 ? 5.787 19.508 1.253 1.00 85.31 94 GLY A N 1
ATOM 738 C CA . GLY A 1 94 ? 4.893 20.560 0.780 1.00 85.31 94 GLY A CA 1
ATOM 739 C C . GLY A 1 94 ? 3.638 20.006 0.088 1.00 85.31 94 GLY A C 1
ATOM 740 O O . GLY A 1 94 ? 3.622 18.868 -0.375 1.00 85.31 94 GLY A O 1
ATOM 741 N N . PRO A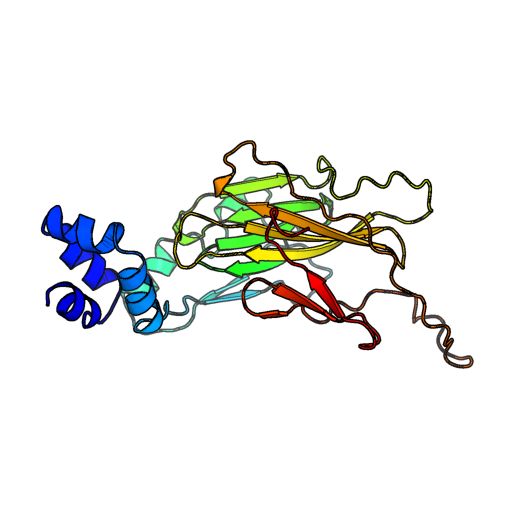 1 95 ? 2.556 20.800 0.003 1.00 79.38 95 PRO A N 1
ATOM 742 C CA . PRO A 1 95 ? 1.300 20.376 -0.624 1.00 79.38 95 PRO A CA 1
ATOM 743 C C . PRO A 1 95 ? 1.378 20.261 -2.155 1.00 79.38 95 PRO A C 1
ATOM 745 O O . PRO A 1 95 ? 0.519 19.624 -2.753 1.00 79.38 95 PRO A O 1
ATOM 748 N N . GLU A 1 96 ? 2.387 20.876 -2.774 1.00 80.44 96 GLU A N 1
ATOM 749 C CA . GLU A 1 96 ? 2.635 20.847 -4.224 1.00 80.44 96 GLU A CA 1
ATOM 750 C C . GLU A 1 96 ? 3.627 19.743 -4.625 1.00 80.44 96 GLU A C 1
ATOM 752 O O . GLU A 1 96 ? 4.068 19.691 -5.769 1.00 80.44 96 GLU A O 1
ATOM 757 N N . ALA A 1 97 ? 4.016 18.871 -3.687 1.00 83.44 97 ALA A N 1
ATOM 758 C CA . ALA A 1 97 ? 4.860 17.727 -3.999 1.00 83.44 97 ALA A CA 1
ATOM 759 C C . ALA A 1 97 ? 4.114 16.757 -4.926 1.00 83.44 97 ALA A C 1
ATOM 761 O O . ALA A 1 97 ? 2.956 16.431 -4.673 1.00 83.44 97 ALA A O 1
ATOM 762 N N . ASN A 1 98 ? 4.792 16.297 -5.977 1.00 86.62 98 ASN A N 1
ATOM 763 C CA . ASN A 1 98 ? 4.236 15.426 -7.006 1.00 86.62 98 ASN A CA 1
ATOM 764 C C . ASN A 1 98 ? 4.247 13.954 -6.557 1.00 86.62 98 ASN A C 1
ATOM 766 O O . ASN A 1 98 ? 5.127 13.188 -6.941 1.00 86.62 98 ASN A O 1
ATOM 770 N N . TRP A 1 99 ? 3.321 13.584 -5.671 1.00 90.75 99 TRP A N 1
ATOM 771 C CA . TRP A 1 99 ? 3.166 12.204 -5.213 1.00 90.75 99 TRP A CA 1
ATOM 772 C C . TRP A 1 99 ? 1.974 11.549 -5.915 1.00 90.75 99 TRP A C 1
ATOM 774 O O . TRP A 1 99 ? 0.855 12.043 -5.807 1.00 90.75 99 TRP A O 1
ATOM 784 N N . SER A 1 100 ? 2.193 10.398 -6.540 1.00 88.81 100 SER A N 1
ATOM 785 C CA . SER A 1 100 ? 1.151 9.598 -7.192 1.00 88.81 100 SER A CA 1
ATOM 786 C C . SER A 1 100 ? 0.824 8.351 -6.371 1.00 88.81 100 SER A C 1
ATOM 788 O O . SER A 1 100 ? 1.698 7.752 -5.731 1.00 88.81 100 SER A O 1
ATOM 790 N N . PHE A 1 101 ? -0.442 7.948 -6.373 1.00 89.38 101 PHE A N 1
ATOM 791 C CA . PHE A 1 101 ? -0.922 6.726 -5.745 1.00 89.38 101 PHE A CA 1
ATOM 792 C C . PHE A 1 101 ? -0.638 5.510 -6.631 1.00 89.38 101 PHE A C 1
ATOM 794 O O . PHE A 1 101 ? -1.054 5.458 -7.784 1.00 89.38 101 PHE A O 1
ATOM 801 N N . LEU A 1 102 ? 0.023 4.495 -6.069 1.00 88.19 102 LEU A N 1
ATOM 802 C CA . LEU A 1 102 ? 0.303 3.247 -6.780 1.00 88.19 102 LEU A CA 1
ATOM 803 C C . LEU A 1 102 ? -0.614 2.106 -6.348 1.00 88.19 102 LEU A C 1
ATOM 805 O O . LEU A 1 102 ? -1.222 1.443 -7.187 1.00 88.19 102 LEU A O 1
ATOM 809 N N . ASP A 1 103 ? -0.688 1.849 -5.041 1.00 88.12 103 ASP A N 1
ATOM 810 C CA . ASP A 1 103 ? -1.414 0.694 -4.517 1.00 88.12 103 ASP A CA 1
ATOM 811 C C . ASP A 1 103 ? -1.807 0.861 -3.040 1.00 88.12 103 ASP A C 1
ATOM 813 O O . ASP A 1 103 ? -1.202 1.628 -2.284 1.00 88.12 103 ASP A O 1
ATOM 817 N N . ALA A 1 104 ? -2.823 0.111 -2.613 1.00 87.31 104 ALA A N 1
ATOM 818 C CA . ALA A 1 104 ? -3.273 0.019 -1.232 1.00 87.31 104 ALA A CA 1
ATOM 819 C C . ALA A 1 104 ? -3.571 -1.435 -0.854 1.00 87.31 104 ALA A C 1
ATOM 821 O O . ALA A 1 104 ? -4.479 -2.067 -1.393 1.00 87.31 104 ALA A O 1
ATOM 822 N N . CYS A 1 105 ? -2.864 -1.952 0.147 1.00 83.06 105 CYS A N 1
ATOM 823 C CA . CYS A 1 105 ? -3.015 -3.332 0.587 1.00 83.06 105 CYS A CA 1
ATOM 824 C C . CYS A 1 105 ? -2.740 -3.455 2.087 1.00 83.06 105 CYS A C 1
ATOM 826 O O . CYS A 1 105 ? -1.816 -2.841 2.610 1.00 83.06 105 CYS A O 1
ATOM 828 N N . GLY A 1 106 ? -3.542 -4.246 2.808 1.00 78.81 106 GLY A N 1
ATOM 829 C CA . GLY A 1 106 ? -3.274 -4.567 4.219 1.00 78.81 106 GLY A CA 1
ATOM 830 C C . GLY A 1 106 ? -3.257 -3.363 5.174 1.00 78.81 106 GLY A C 1
ATOM 831 O O . GLY A 1 106 ? -2.688 -3.452 6.255 1.00 78.81 106 GLY A O 1
ATOM 832 N N . GLY A 1 107 ? -3.864 -2.234 4.786 1.00 82.50 107 GLY A N 1
ATOM 833 C CA . GLY A 1 107 ? -3.812 -0.971 5.538 1.00 82.50 107 GLY A CA 1
ATOM 834 C C . GLY A 1 107 ? -2.614 -0.078 5.198 1.00 82.50 107 GLY A C 1
ATOM 835 O O . GLY A 1 107 ? -2.528 1.038 5.709 1.00 82.50 107 GLY A O 1
ATOM 836 N N . TYR A 1 108 ? -1.735 -0.541 4.312 1.00 87.50 108 TYR A N 1
ATOM 837 C CA . TYR A 1 108 ? -0.627 0.218 3.757 1.00 87.50 108 TYR A CA 1
ATOM 838 C C . TYR A 1 108 ? -1.020 0.918 2.459 1.00 87.50 108 TYR A C 1
ATOM 840 O O . TYR A 1 108 ? -1.826 0.403 1.684 1.00 87.50 108 TYR A O 1
ATOM 848 N N . LEU A 1 109 ? -0.413 2.076 2.229 1.00 91.31 109 LEU A N 1
ATOM 849 C CA . LEU A 1 109 ? -0.435 2.818 0.977 1.00 91.31 109 LEU A CA 1
ATOM 850 C C . LEU A 1 109 ? 0.975 2.861 0.403 1.00 91.31 109 LEU A C 1
ATOM 852 O O . LEU A 1 109 ? 1.928 3.147 1.135 1.00 91.31 109 LEU A O 1
ATOM 856 N N . LEU A 1 110 ? 1.079 2.622 -0.898 1.00 92.38 110 LEU A N 1
ATOM 857 C CA . LEU A 1 110 ? 2.290 2.816 -1.674 1.00 92.38 110 LEU A CA 1
ATOM 858 C C . LEU A 1 110 ? 2.111 4.041 -2.566 1.00 92.38 110 LEU A C 1
ATOM 860 O O . LEU A 1 110 ? 1.191 4.090 -3.385 1.00 92.38 110 LEU A O 1
ATOM 864 N N . LEU A 1 111 ? 2.990 5.020 -2.384 1.00 92.50 111 LEU A N 1
ATOM 865 C CA . LEU A 1 111 ? 3.066 6.226 -3.199 1.00 92.50 111 LEU A CA 1
ATOM 866 C C . LEU A 1 111 ? 4.405 6.279 -3.932 1.00 92.50 111 LEU A C 1
ATOM 868 O O . LEU A 1 111 ? 5.396 5.716 -3.457 1.00 92.50 111 LEU A O 1
ATOM 872 N N . ILE A 1 112 ? 4.441 7.005 -5.042 1.00 90.81 112 ILE A N 1
ATOM 873 C CA . ILE A 1 112 ? 5.661 7.305 -5.787 1.00 90.81 112 ILE A CA 1
ATOM 874 C C . ILE A 1 112 ? 5.808 8.798 -6.008 1.00 90.81 112 ILE A C 1
ATOM 876 O O . ILE A 1 112 ? 4.828 9.499 -6.239 1.00 90.81 112 ILE A O 1
ATOM 880 N N . LYS A 1 113 ? 7.045 9.271 -5.965 1.00 89.69 113 LYS A N 1
ATOM 881 C CA . LYS A 1 113 ? 7.433 10.564 -6.504 1.00 89.69 113 LYS A CA 1
ATOM 882 C C . LYS A 1 113 ? 8.280 10.306 -7.739 1.00 89.69 113 LYS A C 1
ATOM 884 O O . LYS A 1 113 ? 9.449 9.945 -7.614 1.00 89.69 113 LYS A O 1
ATOM 889 N N . GLU A 1 114 ? 7.650 10.397 -8.907 1.00 79.62 114 GLU A N 1
ATOM 890 C CA . GLU A 1 114 ? 8.225 9.950 -10.185 1.00 79.62 114 GLU A CA 1
ATOM 891 C C . GLU A 1 114 ? 9.524 10.689 -10.510 1.00 79.62 114 GLU A C 1
ATOM 893 O O . GLU A 1 114 ? 10.517 10.055 -10.854 1.00 79.62 114 GLU A O 1
ATOM 898 N N . ASP A 1 115 ? 9.552 12.004 -10.279 1.00 81.06 115 ASP A N 1
ATOM 899 C CA . ASP A 1 115 ? 10.696 12.880 -10.551 1.00 81.06 115 ASP A CA 1
ATOM 900 C C . ASP A 1 115 ? 11.976 12.457 -9.799 1.00 81.06 115 ASP A C 1
ATOM 902 O O . ASP A 1 115 ? 13.089 12.707 -10.257 1.00 81.06 115 ASP A O 1
ATOM 906 N N . GLU A 1 116 ? 11.816 11.843 -8.623 1.00 84.25 116 GLU A N 1
ATOM 907 C CA . GLU A 1 116 ? 12.910 11.379 -7.757 1.00 84.25 116 GLU A CA 1
ATOM 908 C C . GLU A 1 116 ? 13.028 9.847 -7.742 1.00 84.25 116 GLU A C 1
ATOM 910 O O . GLU A 1 116 ? 13.874 9.306 -7.036 1.00 84.25 116 GLU A O 1
ATOM 915 N N . VAL A 1 117 ? 12.167 9.141 -8.486 1.00 85.06 117 VAL A N 1
ATOM 916 C CA . VAL A 1 117 ? 12.025 7.675 -8.474 1.00 85.06 117 VAL A CA 1
ATOM 917 C C . VAL A 1 117 ? 11.996 7.121 -7.037 1.00 85.06 117 VAL A C 1
ATOM 919 O O . VAL A 1 117 ? 12.644 6.131 -6.689 1.00 85.06 117 VAL A O 1
ATOM 922 N N . LEU A 1 118 ? 11.244 7.801 -6.169 1.00 90.81 118 LEU A N 1
ATOM 923 C CA . LEU A 1 118 ? 11.205 7.544 -4.732 1.00 90.81 118 LEU A CA 1
ATOM 924 C C . LEU A 1 118 ? 9.876 6.891 -4.354 1.00 90.81 118 LEU A C 1
ATOM 926 O O . LEU A 1 118 ? 8.818 7.504 -4.504 1.00 90.81 118 LEU A O 1
ATOM 930 N N . LEU A 1 119 ? 9.920 5.671 -3.813 1.00 92.31 119 LEU A N 1
ATOM 931 C CA . LEU A 1 119 ? 8.735 5.022 -3.253 1.00 92.31 119 LEU A CA 1
ATOM 932 C C . LEU A 1 119 ? 8.573 5.361 -1.777 1.00 92.31 119 LEU A C 1
ATOM 934 O O . LEU A 1 119 ? 9.536 5.418 -1.006 1.00 92.31 119 LEU A O 1
ATOM 938 N N . LEU A 1 120 ? 7.322 5.497 -1.363 1.00 91.75 120 LEU A N 1
ATOM 939 C CA . LEU A 1 120 ? 6.947 5.748 0.014 1.00 91.75 120 LEU A CA 1
ATOM 940 C C . LEU A 1 120 ? 5.856 4.777 0.451 1.00 91.75 120 LEU A C 1
ATOM 942 O O . LEU A 1 120 ? 4.766 4.737 -0.114 1.00 91.75 120 LEU A O 1
ATOM 946 N N . LEU A 1 121 ? 6.159 4.032 1.509 1.00 91.44 121 LEU A N 1
ATOM 947 C CA . LEU A 1 121 ? 5.210 3.187 2.209 1.00 91.44 121 LEU A CA 1
ATOM 948 C C . LEU A 1 121 ? 4.671 3.922 3.437 1.00 91.44 121 LEU A C 1
ATOM 950 O O . LEU A 1 121 ? 5.427 4.308 4.339 1.00 91.44 121 LEU A O 1
ATOM 954 N N . LEU A 1 122 ? 3.352 4.079 3.494 1.00 90.12 122 LEU A N 1
ATOM 955 C CA . LEU A 1 122 ? 2.662 4.707 4.615 1.00 90.12 122 LEU A CA 1
ATOM 956 C C . LEU A 1 122 ? 1.596 3.790 5.187 1.00 90.12 122 LEU A C 1
ATOM 958 O O . LEU A 1 122 ? 0.939 3.048 4.465 1.00 90.12 122 LEU A O 1
ATOM 962 N N . ASN A 1 123 ? 1.344 3.944 6.479 1.00 89.12 123 ASN A N 1
ATOM 963 C CA . ASN A 1 123 ? 0.136 3.451 7.111 1.00 89.12 123 ASN A CA 1
ATOM 964 C C . ASN A 1 123 ? -0.637 4.653 7.679 1.00 89.12 123 ASN A C 1
ATOM 966 O O . ASN A 1 123 ? -0.243 5.201 8.717 1.00 89.12 123 ASN A O 1
ATOM 970 N N . PRO A 1 124 ? -1.739 5.085 7.038 1.00 89.81 124 PRO A N 1
ATOM 971 C CA . PRO A 1 124 ? -2.529 6.223 7.508 1.00 89.81 124 PRO A CA 1
ATOM 972 C C . PRO A 1 124 ? -3.037 6.040 8.937 1.00 89.81 124 PRO A C 1
ATOM 974 O O . PRO A 1 124 ? -3.162 7.011 9.677 1.00 89.81 124 PRO A O 1
ATOM 977 N N . LEU A 1 125 ? -3.289 4.801 9.369 1.00 87.44 125 LEU A N 1
ATOM 978 C CA . LEU A 1 125 ? -3.724 4.516 10.737 1.00 87.44 125 LEU A CA 1
ATOM 979 C C . LEU A 1 125 ? -2.588 4.670 11.755 1.00 87.44 125 LEU A C 1
ATOM 981 O O . LEU A 1 125 ? -2.857 4.947 12.923 1.00 87.44 125 LEU A O 1
ATOM 985 N N . ALA A 1 126 ? -1.331 4.524 11.331 1.00 82.31 126 ALA A N 1
ATOM 986 C CA . ALA A 1 126 ? -0.176 4.704 12.201 1.00 82.31 126 ALA A CA 1
ATOM 987 C C . ALA A 1 126 ? 0.143 6.190 12.452 1.00 82.31 126 ALA A C 1
ATOM 989 O O . ALA A 1 126 ? 0.645 6.506 13.528 1.00 82.31 126 ALA A O 1
ATOM 990 N N . ARG A 1 127 ? -0.221 7.104 11.532 1.00 70.12 127 ARG A N 1
ATOM 991 C CA . ARG A 1 127 ? 0.055 8.566 11.546 1.00 70.12 127 ARG A CA 1
ATOM 992 C C . ARG A 1 127 ? 1.517 8.985 11.323 1.00 70.12 127 ARG A C 1
ATOM 994 O O . ARG A 1 127 ? 1.878 10.115 11.645 1.00 70.12 127 ARG A O 1
ATOM 1001 N N . TRP A 1 128 ? 2.370 8.104 10.819 1.00 66.75 128 TRP A N 1
ATOM 1002 C CA . TRP A 1 128 ? 3.753 8.432 10.464 1.00 66.75 128 TRP A CA 1
ATOM 1003 C C . TRP A 1 128 ? 4.184 7.614 9.250 1.00 66.75 128 TRP A C 1
ATOM 1005 O O . TRP A 1 128 ? 3.702 6.498 9.049 1.00 66.75 128 TRP A O 1
ATOM 1015 N N . CYS A 1 129 ? 5.064 8.197 8.430 1.00 65.19 129 CYS A N 1
ATOM 1016 C CA . CYS A 1 129 ? 5.682 7.500 7.307 1.00 65.19 129 CYS A CA 1
ATOM 1017 C C . CYS A 1 129 ? 6.419 6.267 7.825 1.00 65.19 129 CYS A C 1
ATOM 1019 O O . CYS A 1 129 ? 7.245 6.389 8.733 1.00 65.19 129 CYS A O 1
ATOM 1021 N N . GLU A 1 130 ? 6.152 5.104 7.234 1.00 77.31 130 GLU A N 1
ATOM 1022 C CA . GLU A 1 130 ? 6.819 3.881 7.666 1.00 77.31 130 GLU A CA 1
ATOM 1023 C C . GLU A 1 130 ? 8.188 3.753 7.009 1.00 77.31 130 GLU A C 1
ATOM 1025 O O . GLU A 1 130 ? 9.169 3.458 7.697 1.00 77.31 130 GLU A O 1
ATOM 1030 N N . ARG A 1 131 ? 8.284 3.996 5.691 1.00 86.81 131 ARG A N 1
ATOM 1031 C CA . ARG A 1 131 ? 9.552 3.806 4.980 1.00 86.81 131 ARG A CA 1
ATOM 1032 C C . ARG A 1 131 ? 9.616 4.487 3.615 1.00 86.81 131 ARG A C 1
ATOM 1034 O O . ARG A 1 131 ? 8.643 4.481 2.872 1.00 86.81 131 ARG A O 1
ATOM 1041 N N . PHE A 1 132 ? 10.799 4.998 3.285 1.00 88.19 132 PHE A N 1
ATOM 1042 C CA . PHE A 1 132 ? 11.163 5.471 1.950 1.00 88.19 132 PHE A CA 1
ATOM 1043 C C . PHE A 1 132 ? 12.073 4.442 1.278 1.00 88.19 132 PHE A C 1
ATOM 1045 O O . PHE A 1 132 ? 12.911 3.835 1.955 1.00 88.19 132 PHE A O 1
ATOM 1052 N N . PHE A 1 133 ? 11.919 4.270 -0.030 1.00 88.88 133 PHE A N 1
ATOM 1053 C CA . PHE A 1 133 ? 12.789 3.449 -0.864 1.00 88.88 133 PHE A CA 1
ATOM 1054 C C . PHE A 1 133 ? 13.240 4.293 -2.045 1.00 88.88 133 PHE A C 1
ATOM 1056 O O . PHE A 1 133 ? 12.461 4.562 -2.957 1.00 88.88 133 PHE A O 1
ATOM 1063 N N . ASP A 1 134 ? 14.490 4.733 -1.981 1.00 88.50 134 ASP A N 1
ATOM 1064 C CA . ASP A 1 134 ? 15.139 5.404 -3.094 1.00 88.50 134 ASP A CA 1
ATOM 1065 C C . ASP A 1 134 ? 15.491 4.348 -4.141 1.00 88.50 134 ASP A C 1
ATOM 1067 O O . ASP A 1 134 ? 16.300 3.452 -3.874 1.00 88.50 134 ASP A O 1
ATOM 1071 N N . LEU A 1 135 ? 14.813 4.386 -5.290 1.00 84.75 135 LEU A N 1
ATOM 1072 C CA . LEU A 1 135 ? 15.095 3.434 -6.356 1.00 84.75 135 LEU A CA 1
ATOM 1073 C C . LEU A 1 135 ? 16.251 3.897 -7.245 1.00 84.75 135 LEU A C 1
ATOM 1075 O O . LEU A 1 135 ? 16.792 3.064 -7.969 1.00 84.75 135 LEU A O 1
ATOM 1079 N N . SER A 1 136 ? 16.664 5.166 -7.178 1.00 78.00 136 SER A N 1
ATOM 1080 C CA . SER A 1 136 ? 17.824 5.657 -7.931 1.00 78.00 136 SER A CA 1
ATOM 1081 C C . SER A 1 136 ? 19.129 5.029 -7.432 1.00 78.00 136 SER A C 1
ATOM 1083 O O . SER A 1 136 ? 19.988 4.669 -8.230 1.00 78.00 136 SER A O 1
ATOM 1085 N N . ASP A 1 137 ? 19.218 4.786 -6.123 1.00 72.50 137 ASP A N 1
ATOM 1086 C CA . ASP A 1 137 ? 20.316 4.054 -5.479 1.00 72.50 137 ASP A CA 1
ATOM 1087 C C . ASP A 1 137 ? 20.124 2.523 -5.518 1.00 72.50 137 ASP A C 1
ATOM 1089 O O . ASP A 1 137 ? 20.942 1.762 -4.989 1.00 72.50 137 ASP A O 1
ATOM 1093 N N . SER A 1 138 ? 19.027 2.041 -6.109 1.00 78.06 138 SER A N 1
ATOM 1094 C CA . SER A 1 138 ? 18.742 0.612 -6.193 1.00 78.06 138 SER A CA 1
ATOM 1095 C C . SER A 1 138 ? 19.350 -0.007 -7.447 1.00 78.06 138 SER A C 1
ATOM 1097 O O . SER A 1 138 ? 19.304 0.552 -8.538 1.00 78.06 138 SER A O 1
ATOM 1099 N N . ARG A 1 139 ? 19.808 -1.254 -7.319 1.00 82.38 139 ARG A N 1
ATOM 1100 C CA . ARG A 1 139 ? 20.338 -2.045 -8.443 1.00 82.38 139 ARG A CA 1
ATOM 1101 C C . ARG A 1 139 ? 19.257 -2.544 -9.407 1.00 82.38 139 ARG A C 1
ATOM 1103 O O . ARG A 1 139 ? 19.530 -3.368 -10.278 1.00 82.38 139 ARG A O 1
ATOM 1110 N N . ILE A 1 140 ? 18.011 -2.095 -9.229 1.00 83.69 140 ILE A N 1
ATOM 1111 C CA . ILE A 1 140 ? 16.878 -2.461 -10.081 1.00 83.69 140 ILE A CA 1
ATOM 1112 C C . ILE A 1 140 ? 17.163 -2.013 -11.514 1.00 83.69 140 ILE A C 1
ATOM 1114 O O . ILE A 1 140 ? 16.944 -2.775 -12.449 1.00 83.69 140 ILE A O 1
ATOM 1118 N N . PHE A 1 141 ? 17.714 -0.819 -11.693 1.00 83.00 141 PHE A N 1
ATOM 1119 C CA . PHE A 1 141 ? 17.962 -0.266 -13.020 1.00 83.00 141 PHE A CA 1
ATOM 1120 C C . PHE A 1 141 ? 19.359 -0.577 -13.572 1.00 83.00 141 PHE A C 1
ATOM 1122 O O . PHE A 1 141 ? 19.633 -0.213 -14.709 1.00 83.00 141 PHE A O 1
ATOM 1129 N N . ASP A 1 142 ? 20.212 -1.285 -12.817 1.00 81.69 142 ASP A N 1
ATOM 1130 C CA . ASP A 1 142 ? 21.515 -1.745 -13.309 1.00 81.69 142 ASP A CA 1
ATOM 1131 C C . ASP A 1 142 ? 21.303 -2.693 -14.511 1.00 81.69 142 ASP A C 1
ATOM 1133 O O . ASP A 1 142 ? 20.788 -3.813 -14.354 1.00 81.69 142 ASP A O 1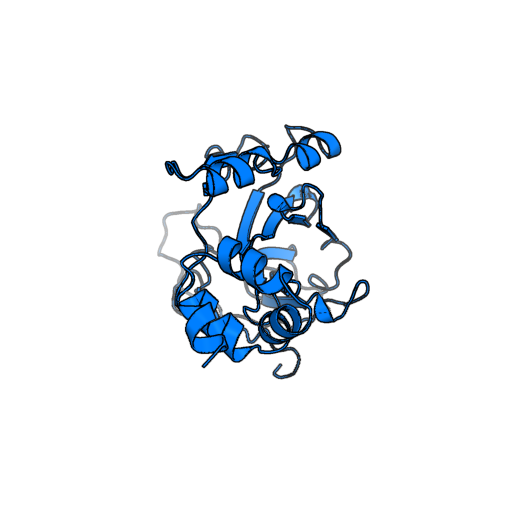
ATOM 1137 N N . ASP A 1 143 ? 21.710 -2.256 -15.704 1.00 71.69 143 ASP A N 1
ATOM 1138 C CA . ASP A 1 143 ? 21.912 -3.107 -16.880 1.00 71.69 143 ASP A CA 1
ATOM 1139 C C . ASP A 1 143 ? 23.423 -3.218 -17.154 1.00 71.69 143 ASP A C 1
ATOM 1141 O O . ASP A 1 143 ? 24.148 -2.225 -17.144 1.00 71.69 143 ASP A O 1
ATOM 1145 N N . ASP A 1 144 ? 23.899 -4.448 -17.357 1.00 66.56 144 ASP A N 1
ATOM 1146 C CA . ASP A 1 144 ? 25.293 -4.736 -17.727 1.00 66.56 144 ASP A CA 1
ATOM 1147 C C . ASP A 1 144 ? 25.520 -4.571 -19.248 1.00 66.56 144 ASP A C 1
ATOM 1149 O O . ASP A 1 144 ? 26.649 -4.662 -19.732 1.00 66.56 144 ASP A O 1
ATOM 1153 N N . ASP A 1 145 ? 24.442 -4.400 -20.018 1.00 63.38 145 ASP A N 1
ATOM 1154 C CA . ASP A 1 145 ? 24.443 -4.242 -21.472 1.00 63.38 145 ASP A CA 1
ATOM 1155 C C . ASP A 1 145 ? 24.396 -2.732 -21.799 1.00 63.38 145 ASP A C 1
ATOM 1157 O O . ASP A 1 145 ? 23.452 -2.054 -21.402 1.00 63.38 145 ASP A O 1
ATOM 1161 N N . ASP A 1 146 ? 25.379 -2.201 -22.545 1.00 61.19 146 ASP A N 1
ATOM 1162 C CA . ASP A 1 146 ? 25.482 -0.783 -22.981 1.00 61.19 146 ASP A CA 1
ATOM 1163 C C . ASP A 1 146 ? 24.385 -0.382 -24.007 1.00 61.19 146 ASP A C 1
ATOM 1165 O O . ASP A 1 146 ? 24.623 0.372 -24.957 1.00 61.19 146 ASP A O 1
ATOM 1169 N N . ARG A 1 147 ? 23.186 -0.961 -23.903 1.00 62.81 147 ARG A N 1
ATOM 1170 C CA . ARG A 1 147 ? 22.073 -0.726 -24.823 1.00 62.81 147 ARG A CA 1
ATOM 1171 C C . ARG A 1 147 ? 21.439 0.631 -24.545 1.00 62.81 147 ARG A C 1
ATOM 1173 O O . ARG A 1 147 ? 21.290 1.041 -23.404 1.00 62.81 147 ARG A O 1
ATOM 1180 N N . GLU A 1 148 ? 21.062 1.309 -25.620 1.00 62.06 148 GLU A N 1
ATOM 1181 C CA . GLU A 1 148 ? 20.432 2.626 -25.579 1.00 62.06 148 GLU A CA 1
ATOM 1182 C C . GLU A 1 148 ? 18.981 2.514 -25.078 1.00 62.06 148 GLU A C 1
ATOM 1184 O O . GLU A 1 148 ? 18.205 1.704 -25.591 1.00 62.06 148 GLU A O 1
ATOM 1189 N N . GLY A 1 149 ? 18.629 3.308 -24.065 1.00 67.69 149 GLY A N 1
ATOM 1190 C CA . GLY A 1 149 ? 17.282 3.385 -23.500 1.00 67.69 149 GLY A CA 1
ATOM 1191 C C . GLY A 1 149 ? 17.304 3.859 -22.050 1.00 67.69 149 GLY A C 1
ATOM 1192 O O . GLY A 1 149 ? 18.128 3.404 -21.266 1.00 67.69 149 GLY A O 1
ATOM 1193 N N . ASP A 1 150 ? 16.403 4.768 -21.683 1.00 72.38 150 ASP A N 1
ATOM 1194 C CA . ASP A 1 150 ? 16.309 5.213 -20.295 1.00 72.38 150 ASP A CA 1
ATOM 1195 C C . ASP A 1 150 ? 15.607 4.139 -19.443 1.00 72.38 150 ASP A C 1
ATOM 1197 O O . ASP A 1 150 ? 14.594 3.567 -19.870 1.00 72.38 150 ASP A O 1
ATOM 1201 N N . PRO A 1 151 ? 16.126 3.822 -18.244 1.00 75.56 151 PRO A N 1
ATOM 1202 C CA . PRO A 1 151 ? 15.445 2.927 -17.327 1.00 75.56 151 PRO A CA 1
ATOM 1203 C C . PRO A 1 151 ? 14.145 3.567 -16.838 1.00 75.56 151 PRO A C 1
ATOM 1205 O O . PRO A 1 151 ? 14.120 4.726 -16.422 1.00 75.56 151 PRO A O 1
ATOM 1208 N N . GLN A 1 152 ? 13.068 2.787 -16.831 1.00 79.62 152 GLN A N 1
ATOM 1209 C CA . GLN A 1 152 ? 11.756 3.254 -16.399 1.00 79.62 152 GLN A CA 1
ATOM 1210 C C . GLN A 1 152 ? 11.140 2.280 -15.401 1.00 79.62 152 GLN A C 1
ATOM 1212 O O . GLN A 1 152 ? 11.124 1.065 -15.612 1.00 79.62 152 GLN A O 1
ATOM 1217 N N . LEU A 1 153 ? 10.583 2.808 -14.311 1.00 83.25 153 LEU A N 1
ATOM 1218 C CA . LEU A 1 153 ? 9.672 2.033 -13.480 1.00 83.25 153 LEU A CA 1
ATOM 1219 C C . LEU A 1 153 ? 8.312 1.995 -14.175 1.00 83.25 153 LEU A C 1
ATOM 1221 O O . LEU A 1 153 ? 7.635 3.013 -14.268 1.00 83.25 153 LEU A O 1
ATOM 1225 N N . LEU A 1 154 ? 7.910 0.818 -14.642 1.00 78.44 154 LEU A N 1
ATOM 1226 C CA . LEU A 1 154 ? 6.595 0.644 -15.246 1.00 78.44 154 LEU A CA 1
ATOM 1227 C C . LEU A 1 154 ? 5.517 0.574 -14.177 1.00 78.44 154 LEU A C 1
ATOM 1229 O O . LEU A 1 154 ? 4.475 1.202 -14.297 1.00 78.44 154 LEU A O 1
ATOM 1233 N N . TYR A 1 155 ? 5.753 -0.216 -13.132 1.00 79.62 155 TYR A N 1
ATOM 1234 C CA . TYR A 1 155 ? 4.754 -0.452 -12.102 1.00 79.62 155 TYR A CA 1
ATOM 1235 C C . TYR A 1 155 ? 5.398 -0.767 -10.763 1.00 79.62 155 TYR A C 1
ATOM 1237 O O . TYR A 1 155 ? 6.448 -1.407 -10.716 1.00 79.62 155 TYR A O 1
ATOM 1245 N N . ALA A 1 156 ? 4.721 -0.413 -9.675 1.00 86.06 156 ALA A N 1
ATOM 1246 C CA . ALA A 1 156 ? 5.003 -0.975 -8.368 1.00 86.06 156 ALA A CA 1
ATOM 1247 C C . ALA A 1 156 ? 3.719 -1.186 -7.560 1.00 86.06 156 ALA A C 1
ATOM 1249 O O . ALA A 1 156 ? 2.737 -0.469 -7.737 1.00 86.06 156 ALA A O 1
ATOM 1250 N N . GLY A 1 157 ? 3.728 -2.178 -6.673 1.00 86.75 157 GLY A N 1
ATOM 1251 C CA . GLY A 1 157 ? 2.575 -2.520 -5.844 1.00 86.75 157 GLY A CA 1
ATOM 1252 C C . GLY A 1 157 ? 2.954 -3.270 -4.574 1.00 86.75 157 GLY A C 1
ATOM 1253 O O . GLY A 1 157 ? 4.122 -3.588 -4.330 1.00 86.75 157 GLY A O 1
ATOM 1254 N N . LEU A 1 158 ? 1.954 -3.546 -3.743 1.00 87.00 158 LEU A N 1
ATOM 1255 C CA . LEU A 1 158 ? 2.120 -4.154 -2.430 1.00 87.00 158 LEU A CA 1
ATOM 1256 C C . LEU A 1 158 ? 1.806 -5.651 -2.444 1.00 87.00 158 LEU A C 1
ATOM 1258 O O . LEU A 1 158 ? 0.841 -6.133 -3.035 1.00 87.00 158 LEU A O 1
ATOM 1262 N N . ILE A 1 159 ? 2.609 -6.398 -1.694 1.00 82.25 159 ILE A N 1
ATOM 1263 C CA . ILE A 1 159 ? 2.394 -7.809 -1.397 1.00 82.25 159 ILE A CA 1
ATOM 1264 C C . ILE A 1 159 ? 2.108 -7.924 0.096 1.00 82.25 159 ILE A C 1
ATOM 1266 O O . ILE A 1 159 ? 3.022 -7.925 0.912 1.00 82.25 159 ILE A O 1
ATOM 1270 N N . CYS A 1 160 ? 0.841 -8.042 0.476 1.00 75.56 160 CYS A N 1
ATOM 1271 C CA . CYS A 1 160 ? 0.498 -8.362 1.860 1.00 75.56 160 CYS A CA 1
ATOM 1272 C C . CYS A 1 160 ? 0.371 -9.870 2.053 1.00 75.56 160 CYS A C 1
ATOM 1274 O O . CYS A 1 160 ? -0.094 -10.585 1.155 1.00 75.56 160 CYS A O 1
ATOM 1276 N N . ASP A 1 161 ? 0.777 -10.317 3.238 1.00 70.31 161 ASP A N 1
ATOM 1277 C CA . ASP A 1 161 ? 0.534 -11.659 3.747 1.00 70.31 161 ASP A CA 1
ATOM 1278 C C . ASP A 1 161 ? -0.540 -11.601 4.841 1.00 70.31 161 ASP A C 1
ATOM 1280 O O . ASP A 1 161 ? -0.363 -10.962 5.881 1.00 70.31 161 ASP A O 1
ATOM 1284 N N . ASP A 1 162 ? -1.646 -12.311 4.622 1.00 63.47 162 ASP A N 1
ATOM 1285 C CA . ASP A 1 162 ? -2.744 -12.407 5.586 1.00 63.47 162 ASP A CA 1
ATOM 1286 C C . ASP A 1 162 ? -2.310 -13.078 6.907 1.00 63.47 162 ASP A C 1
ATOM 1288 O O . ASP A 1 162 ? -2.943 -12.890 7.951 1.00 63.47 162 ASP A O 1
ATOM 1292 N N . GLU A 1 163 ? -1.228 -13.871 6.910 1.00 63.28 163 GLU A N 1
ATOM 1293 C CA . GLU A 1 163 ? -0.713 -14.520 8.120 1.00 63.28 163 GLU A CA 1
ATOM 1294 C C . GLU A 1 163 ? 0.094 -13.579 9.017 1.00 63.28 163 GLU A C 1
ATOM 1296 O O . GLU A 1 163 ? 0.165 -13.782 10.240 1.00 63.28 163 GLU A O 1
ATOM 1301 N N . SER A 1 164 ? 0.721 -12.564 8.430 1.00 66.19 164 SER A N 1
ATOM 1302 C CA . SER A 1 164 ? 1.632 -11.670 9.124 1.00 66.19 164 SER A CA 1
ATOM 1303 C C . SER A 1 164 ? 1.337 -10.217 8.743 1.00 66.19 164 SER A C 1
ATOM 1305 O O . SER A 1 164 ? 2.006 -9.649 7.897 1.00 66.19 164 SER A O 1
ATOM 1307 N N . PRO A 1 165 ? 0.371 -9.561 9.415 1.00 62.56 165 PRO A N 1
ATOM 1308 C CA . PRO A 1 165 ? -0.083 -8.214 9.044 1.00 62.56 165 PRO A CA 1
ATOM 1309 C C . PRO A 1 165 ? 0.975 -7.112 9.221 1.00 62.56 165 PRO A C 1
ATOM 1311 O O . PRO A 1 165 ? 0.765 -5.991 8.779 1.00 62.56 165 PRO A O 1
ATOM 1314 N N . ALA A 1 166 ? 2.093 -7.411 9.892 1.00 66.69 166 ALA A N 1
ATOM 1315 C CA . ALA A 1 166 ? 3.257 -6.526 9.977 1.00 66.69 166 ALA A CA 1
ATOM 1316 C C . ALA A 1 166 ? 4.299 -6.803 8.874 1.00 66.69 166 ALA A C 1
ATOM 1318 O O . ALA A 1 166 ? 5.261 -6.048 8.725 1.00 66.69 166 ALA A O 1
ATOM 1319 N N . SER A 1 167 ? 4.140 -7.898 8.130 1.00 76.56 167 SER A N 1
ATOM 1320 C CA . SER A 1 167 ? 4.960 -8.194 6.969 1.00 76.56 167 SER A CA 1
ATOM 1321 C C . SER A 1 167 ? 4.301 -7.619 5.728 1.00 76.56 167 SER A C 1
ATOM 1323 O O . SER A 1 167 ? 3.110 -7.798 5.481 1.00 76.56 167 SER A O 1
ATOM 1325 N N . PHE A 1 168 ? 5.107 -6.962 4.919 1.00 80.62 168 PHE A N 1
ATOM 1326 C CA . PHE A 1 168 ? 4.716 -6.465 3.618 1.00 80.62 168 PHE A CA 1
ATOM 1327 C C . PHE A 1 168 ? 5.845 -6.775 2.647 1.00 80.62 168 PHE A C 1
ATOM 1329 O O . PHE A 1 168 ? 7.014 -6.869 3.031 1.00 80.62 168 PHE A O 1
ATOM 1336 N N . GLY A 1 169 ? 5.498 -6.924 1.386 1.00 85.62 169 GLY A N 1
ATOM 1337 C CA . GLY A 1 169 ? 6.424 -6.861 0.281 1.00 85.62 169 GLY A CA 1
ATOM 1338 C C . GLY A 1 169 ? 6.060 -5.715 -0.644 1.00 85.62 169 GLY A C 1
ATOM 1339 O O . GLY A 1 169 ? 4.925 -5.240 -0.650 1.00 85.62 169 GLY A O 1
ATOM 1340 N N . ILE A 1 170 ? 7.040 -5.265 -1.407 1.00 87.94 170 ILE A N 1
ATOM 1341 C CA . ILE A 1 170 ? 6.853 -4.321 -2.502 1.00 87.94 170 ILE A CA 1
ATOM 1342 C C . ILE A 1 170 ? 7.382 -5.019 -3.737 1.00 87.94 170 ILE A C 1
ATOM 1344 O O . ILE A 1 170 ? 8.473 -5.583 -3.698 1.00 87.94 170 ILE A O 1
ATOM 1348 N N . PHE A 1 171 ? 6.618 -4.997 -4.814 1.00 86.56 171 PHE A N 1
ATOM 1349 C CA . PHE A 1 171 ? 7.109 -5.432 -6.108 1.00 86.56 171 PHE A CA 1
ATOM 1350 C C . PHE A 1 171 ? 7.219 -4.239 -7.037 1.00 86.56 171 PHE A C 1
ATOM 1352 O O . PHE A 1 171 ? 6.390 -3.337 -6.983 1.00 86.56 171 PHE A O 1
ATOM 1359 N N . CYS A 1 172 ? 8.223 -4.280 -7.899 1.00 87.06 172 CYS A N 1
ATOM 1360 C CA . CYS A 1 172 ? 8.486 -3.311 -8.941 1.00 87.06 172 CYS A CA 1
ATOM 1361 C C . CYS A 1 172 ? 8.696 -4.061 -10.259 1.00 87.06 172 CYS A C 1
ATOM 1363 O O . CYS A 1 172 ? 9.374 -5.089 -10.293 1.00 87.06 172 CYS A O 1
ATOM 1365 N N . LEU A 1 173 ? 8.137 -3.536 -11.342 1.00 84.50 173 LEU A N 1
ATOM 1366 C CA . LEU A 1 173 ? 8.421 -3.948 -12.708 1.00 84.50 173 LEU A CA 1
ATOM 1367 C C . LEU A 1 173 ? 9.173 -2.803 -13.376 1.00 84.50 173 LEU A C 1
ATOM 1369 O O . LEU A 1 173 ? 8.620 -1.717 -13.548 1.00 84.50 173 LEU A O 1
ATOM 1373 N N . ALA A 1 174 ? 10.428 -3.049 -13.729 1.00 85.56 174 ALA A N 1
ATOM 1374 C CA . ALA A 1 174 ? 11.267 -2.083 -14.417 1.00 85.56 174 ALA A CA 1
ATOM 1375 C C . ALA A 1 174 ? 11.449 -2.484 -15.880 1.00 85.56 174 ALA A C 1
ATOM 1377 O O . ALA A 1 174 ? 11.518 -3.675 -16.205 1.00 85.56 174 ALA A O 1
ATOM 1378 N N . ALA A 1 175 ? 11.545 -1.476 -16.737 1.00 80.94 175 ALA A N 1
ATOM 1379 C CA . ALA A 1 175 ? 11.931 -1.601 -18.127 1.00 80.94 175 ALA A CA 1
ATOM 1380 C C . ALA A 1 175 ? 13.271 -0.919 -18.384 1.00 80.94 175 ALA A C 1
ATOM 1382 O O . ALA A 1 175 ? 13.624 0.052 -17.713 1.00 80.94 175 ALA A O 1
ATOM 1383 N N . HIS A 1 176 ? 13.993 -1.432 -19.372 1.00 78.69 176 HIS A N 1
ATOM 1384 C CA . HIS A 1 176 ? 15.166 -0.780 -19.937 1.00 78.69 176 HIS A CA 1
ATOM 1385 C C . HIS A 1 176 ? 15.044 -0.795 -21.461 1.00 78.69 176 HIS A C 1
ATOM 1387 O O . HIS A 1 176 ? 14.994 -1.862 -22.084 1.00 78.69 176 HIS A O 1
ATOM 1393 N N . GLY A 1 177 ? 14.910 0.390 -22.057 1.00 72.62 177 GLY A N 1
ATOM 1394 C CA . GLY A 1 177 ? 14.494 0.519 -23.451 1.00 72.62 177 GLY A CA 1
ATOM 1395 C C . GLY A 1 177 ? 13.132 -0.136 -23.727 1.00 72.62 177 GLY A C 1
ATOM 1396 O O . GLY A 1 177 ? 12.346 -0.424 -22.826 1.00 72.62 177 GLY A O 1
ATOM 1397 N N . GLU A 1 178 ? 12.844 -0.401 -24.997 1.00 66.38 178 GLU A N 1
ATOM 1398 C CA . GLU A 1 178 ? 11.497 -0.801 -25.429 1.00 66.38 178 GLU A CA 1
ATOM 1399 C C . GLU A 1 178 ? 11.139 -2.284 -25.158 1.00 66.38 178 GLU A C 1
ATOM 1401 O O . GLU A 1 178 ? 9.965 -2.664 -25.210 1.00 66.38 178 GLU A O 1
ATOM 1406 N N . PHE A 1 179 ? 12.121 -3.154 -24.874 1.00 71.06 179 PHE A N 1
ATOM 1407 C CA . PHE A 1 179 ? 11.910 -4.616 -24.921 1.00 71.06 179 PHE A CA 1
ATOM 1408 C C . PHE A 1 179 ? 12.563 -5.419 -23.802 1.00 71.06 179 PHE A C 1
ATOM 1410 O O . PHE A 1 179 ? 12.578 -6.648 -23.880 1.00 71.06 179 PHE A O 1
ATOM 1417 N N . ARG A 1 180 ? 13.090 -4.783 -22.756 1.00 79.00 180 ARG A N 1
ATOM 1418 C CA . ARG A 1 180 ? 13.601 -5.511 -21.593 1.00 79.00 180 ARG A CA 1
ATOM 1419 C C . ARG A 1 180 ? 12.792 -5.212 -20.365 1.00 79.00 180 ARG A C 1
ATOM 1421 O O . ARG A 1 180 ? 12.562 -4.055 -20.045 1.00 79.00 180 ARG A O 1
ATOM 1428 N N . LEU A 1 181 ? 12.418 -6.273 -19.665 1.00 82.44 181 LEU A N 1
ATOM 1429 C CA . LEU A 1 181 ? 11.687 -6.202 -18.412 1.00 82.44 181 LEU A CA 1
ATOM 1430 C C . LEU A 1 181 ? 12.435 -6.963 -17.330 1.00 82.44 181 LEU A C 1
ATOM 1432 O O . LEU A 1 181 ? 13.000 -8.025 -17.585 1.00 82.44 181 LEU A O 1
ATOM 1436 N N . ARG A 1 182 ? 12.379 -6.470 -16.100 1.00 84.00 182 ARG A N 1
ATOM 1437 C CA . ARG A 1 182 ? 12.746 -7.255 -14.924 1.00 84.00 182 ARG A CA 1
ATOM 1438 C C . ARG A 1 182 ? 11.791 -6.960 -13.783 1.00 84.00 182 ARG A C 1
ATOM 1440 O O . ARG A 1 182 ? 11.259 -5.855 -13.669 1.00 84.00 182 ARG A O 1
ATOM 1447 N N . ALA A 1 183 ? 11.646 -7.929 -12.898 1.00 84.62 183 ALA A N 1
ATOM 1448 C CA . ALA A 1 183 ? 10.986 -7.727 -11.627 1.00 84.62 183 ALA A CA 1
ATOM 1449 C C . ALA A 1 183 ? 12.009 -7.496 -10.517 1.00 84.62 183 ALA A C 1
ATOM 1451 O O . ALA A 1 183 ? 13.088 -8.092 -10.501 1.00 84.62 183 ALA A O 1
ATOM 1452 N N . ALA A 1 184 ? 11.630 -6.659 -9.563 1.00 87.31 184 ALA A N 1
ATOM 1453 C CA . ALA A 1 184 ? 12.316 -6.497 -8.299 1.00 87.31 184 ALA A CA 1
ATOM 1454 C C . ALA A 1 184 ? 11.312 -6.656 -7.160 1.00 87.31 184 ALA A C 1
ATOM 1456 O O . ALA A 1 184 ? 10.217 -6.100 -7.216 1.00 87.31 184 ALA A O 1
ATOM 1457 N N . VAL A 1 185 ? 11.668 -7.414 -6.127 1.00 87.12 185 VAL A N 1
ATOM 1458 C CA . VAL A 1 185 ? 10.788 -7.669 -4.986 1.00 87.12 185 VAL A CA 1
ATOM 1459 C C . VAL A 1 185 ? 11.527 -7.410 -3.684 1.00 87.12 185 VAL A C 1
ATOM 1461 O O . VAL A 1 185 ? 12.600 -7.950 -3.432 1.00 87.12 185 VAL A O 1
ATOM 1464 N N . PHE A 1 186 ? 10.936 -6.586 -2.834 1.00 86.12 186 PHE A N 1
ATOM 1465 C CA . PHE A 1 186 ? 11.379 -6.330 -1.474 1.00 86.12 186 PHE A CA 1
ATOM 1466 C C . PHE A 1 186 ? 10.425 -7.011 -0.494 1.00 86.12 186 PHE A C 1
ATOM 1468 O O . PHE A 1 186 ? 9.215 -6.966 -0.691 1.00 86.12 186 PHE A O 1
ATOM 1475 N N . PHE A 1 187 ? 10.945 -7.570 0.602 1.00 82.06 187 PHE A N 1
ATOM 1476 C CA . PHE A 1 187 ? 10.132 -8.098 1.701 1.00 82.06 187 PHE A CA 1
ATOM 1477 C C . PHE A 1 187 ? 10.592 -7.561 3.054 1.00 82.06 187 PHE A C 1
ATOM 1479 O O . PHE A 1 187 ? 11.775 -7.602 3.390 1.00 82.06 187 PHE A O 1
ATOM 1486 N N . SER A 1 188 ? 9.650 -7.134 3.895 1.00 80.50 188 SER A N 1
ATOM 1487 C CA . SER A 1 188 ? 9.955 -6.535 5.196 1.00 80.50 188 SER A CA 1
ATOM 1488 C C . SER A 1 188 ? 10.484 -7.533 6.229 1.00 80.50 188 SER A C 1
ATOM 1490 O O . SER A 1 188 ? 11.233 -7.138 7.124 1.00 80.50 188 SER A O 1
ATOM 1492 N N . PHE A 1 189 ? 10.181 -8.832 6.091 1.00 72.44 189 PHE A N 1
ATOM 1493 C CA . PHE A 1 189 ? 10.716 -9.868 6.985 1.00 72.44 189 PHE A CA 1
ATOM 1494 C C . PHE A 1 189 ? 12.233 -10.068 6.834 1.00 72.44 189 PHE A C 1
ATOM 1496 O O . PHE A 1 189 ? 12.870 -10.586 7.751 1.00 72.44 189 PHE A O 1
ATOM 1503 N N . LEU A 1 190 ? 12.829 -9.617 5.722 1.00 65.56 190 LEU A N 1
ATOM 1504 C CA . LEU A 1 190 ? 14.284 -9.597 5.525 1.00 65.56 190 LEU A CA 1
ATOM 1505 C C . LEU A 1 190 ? 14.973 -8.489 6.351 1.00 65.56 190 LEU A C 1
ATOM 1507 O O . LEU A 1 190 ? 16.200 -8.424 6.414 1.00 65.56 190 LEU A O 1
ATOM 1511 N N . GLY A 1 191 ? 14.196 -7.656 7.053 1.00 58.66 191 GLY A N 1
ATOM 1512 C CA . GLY A 1 191 ? 14.675 -6.659 8.003 1.00 58.66 191 GLY A CA 1
ATOM 1513 C C . GLY A 1 191 ? 14.985 -5.291 7.387 1.00 58.66 191 GLY A C 1
ATOM 1514 O O . GLY A 1 191 ? 14.768 -5.015 6.208 1.00 58.66 191 GLY A O 1
ATOM 1515 N N . MET A 1 192 ? 15.497 -4.386 8.226 1.00 54.91 192 MET A N 1
ATOM 1516 C CA . MET A 1 192 ? 15.790 -2.989 7.858 1.00 54.91 192 MET A CA 1
ATOM 1517 C C . MET A 1 192 ? 16.914 -2.846 6.819 1.00 54.91 192 MET A C 1
ATOM 1519 O O . MET A 1 192 ? 16.984 -1.816 6.162 1.00 54.91 192 MET A O 1
ATOM 1523 N N . GLY A 1 193 ? 17.757 -3.870 6.652 1.00 56.78 193 GLY A N 1
ATOM 1524 C CA . GLY A 1 193 ? 18.816 -3.930 5.637 1.00 56.78 193 GLY A CA 1
ATOM 1525 C C . GLY A 1 193 ? 18.548 -4.942 4.523 1.00 56.78 193 GLY A C 1
ATOM 1526 O O . GLY A 1 193 ? 19.498 -5.352 3.865 1.00 56.78 193 GLY A O 1
ATOM 1527 N N . GLY A 1 194 ? 17.301 -5.405 4.367 1.00 64.50 194 GLY A N 1
ATOM 1528 C CA . GLY A 1 194 ? 16.929 -6.273 3.252 1.00 64.50 194 GLY A CA 1
ATOM 1529 C C . GLY A 1 194 ? 17.189 -5.569 1.922 1.00 64.50 194 GLY A C 1
ATOM 1530 O O . GLY A 1 194 ? 16.843 -4.397 1.776 1.00 64.50 194 GLY A O 1
ATOM 1531 N N . ASP A 1 195 ? 17.819 -6.278 0.995 1.00 76.81 195 ASP A N 1
ATOM 1532 C CA . ASP A 1 195 ? 18.030 -5.814 -0.375 1.00 76.81 195 ASP A CA 1
ATOM 1533 C C . ASP A 1 195 ? 16.875 -6.290 -1.269 1.00 76.81 195 ASP A C 1
ATOM 1535 O O . ASP A 1 195 ? 16.104 -7.184 -0.894 1.00 76.81 195 ASP A O 1
ATOM 1539 N N . TRP A 1 196 ? 16.745 -5.688 -2.445 1.00 86.19 196 TRP A N 1
ATOM 1540 C CA . TRP A 1 196 ? 15.789 -6.118 -3.455 1.00 86.19 196 TRP A CA 1
ATOM 1541 C C . TRP A 1 196 ? 16.214 -7.464 -4.043 1.00 86.19 196 TRP A C 1
ATOM 1543 O O . TRP A 1 196 ? 17.356 -7.654 -4.461 1.00 86.19 196 TRP A O 1
ATOM 1553 N N . PHE A 1 197 ? 15.279 -8.404 -4.123 1.00 85.75 197 PHE A N 1
ATOM 1554 C CA . PHE A 1 197 ? 15.439 -9.580 -4.962 1.00 85.75 197 PHE A CA 1
ATOM 1555 C C . PHE A 1 197 ? 15.191 -9.176 -6.412 1.00 85.75 197 PHE A C 1
ATOM 1557 O O . PHE A 1 197 ? 14.108 -8.694 -6.732 1.00 85.75 197 PHE A O 1
ATOM 1564 N N . LEU A 1 198 ? 16.183 -9.362 -7.278 1.00 86.38 198 LEU A N 1
ATOM 1565 C CA . LEU A 1 198 ? 16.103 -8.971 -8.681 1.00 86.38 198 LEU A CA 1
ATOM 1566 C C . LEU A 1 198 ? 15.993 -10.208 -9.563 1.00 86.38 198 LEU A C 1
ATOM 1568 O O . LEU A 1 198 ? 16.855 -11.089 -9.505 1.00 86.38 198 LEU A O 1
ATOM 1572 N N . SER A 1 199 ? 14.990 -10.241 -10.436 1.00 82.62 199 SER A N 1
ATOM 1573 C CA . SER A 1 199 ? 14.982 -11.211 -11.524 1.00 82.62 199 SER A CA 1
ATOM 1574 C C . SER A 1 199 ? 16.074 -10.860 -12.547 1.00 82.62 199 SER A C 1
ATOM 1576 O O . SER A 1 199 ? 16.489 -9.692 -12.658 1.00 82.62 199 SER A O 1
ATOM 1578 N N . PRO A 1 200 ? 16.525 -11.843 -13.345 1.00 83.75 200 PRO A N 1
ATOM 1579 C CA . PRO A 1 200 ? 17.234 -11.559 -14.584 1.00 83.75 200 PRO A CA 1
ATOM 1580 C C . PRO A 1 200 ? 16.399 -10.651 -15.495 1.00 83.75 200 PRO A C 1
ATOM 1582 O O . PRO A 1 200 ? 15.166 -10.643 -15.415 1.00 83.75 200 PRO A O 1
ATOM 1585 N N . TRP A 1 201 ? 17.077 -9.918 -16.376 1.00 83.94 201 TRP A N 1
ATOM 1586 C CA . TRP A 1 201 ? 16.423 -9.216 -17.475 1.00 83.94 201 TRP A CA 1
ATOM 1587 C C . TRP A 1 201 ? 15.797 -10.222 -18.446 1.00 83.94 201 TRP A C 1
ATOM 1589 O O . TRP A 1 201 ? 16.427 -11.205 -18.843 1.00 83.94 201 TRP A O 1
ATOM 1599 N N . LEU A 1 202 ? 14.551 -9.964 -18.826 1.00 82.19 202 LEU A N 1
ATOM 1600 C CA . LEU A 1 202 ? 13.785 -10.724 -19.799 1.00 82.19 202 LEU A CA 1
ATOM 1601 C C . LEU A 1 202 ? 13.634 -9.892 -21.074 1.00 82.19 202 LEU A C 1
ATOM 1603 O O . LEU A 1 202 ? 12.996 -8.841 -21.053 1.00 82.19 202 LEU A O 1
ATOM 1607 N N . ASP A 1 203 ? 14.187 -10.388 -22.180 1.00 81.25 203 ASP A N 1
ATOM 1608 C CA . ASP A 1 203 ? 13.952 -9.823 -23.509 1.00 81.25 203 ASP A CA 1
ATOM 1609 C C . ASP A 1 203 ? 12.550 -10.241 -24.002 1.00 81.25 203 ASP A C 1
ATOM 1611 O O . ASP A 1 203 ? 12.252 -11.431 -24.162 1.00 81.25 203 ASP A O 1
ATOM 1615 N N . VAL A 1 204 ? 11.675 -9.267 -24.246 1.00 73.75 204 VAL A N 1
ATOM 1616 C CA . VAL A 1 204 ? 10.323 -9.480 -24.775 1.00 73.75 204 VAL A CA 1
ATOM 1617 C C . VAL A 1 204 ? 10.373 -9.438 -26.308 1.00 73.75 204 VAL A C 1
ATOM 1619 O O . VAL A 1 204 ? 10.884 -8.474 -26.876 1.00 73.75 204 VAL A O 1
ATOM 1622 N N . PRO A 1 205 ? 9.847 -10.450 -27.025 1.00 65.25 205 PRO A N 1
ATOM 1623 C CA . PRO A 1 205 ? 9.914 -10.472 -28.481 1.00 65.25 205 PRO A CA 1
ATOM 1624 C C . PRO A 1 205 ? 9.125 -9.323 -29.122 1.00 65.25 205 PRO A C 1
ATOM 1626 O O . PRO A 1 205 ? 7.934 -9.149 -28.849 1.00 65.25 205 PRO A O 1
ATOM 1629 N N . HIS A 1 206 ? 9.751 -8.615 -30.063 1.00 62.44 206 HIS A N 1
ATOM 1630 C CA . HIS A 1 206 ? 9.060 -7.655 -30.923 1.00 62.44 206 HIS A CA 1
ATOM 1631 C C . HIS A 1 206 ? 7.976 -8.351 -31.753 1.00 62.44 206 HIS A C 1
ATOM 1633 O O . HIS A 1 206 ? 8.217 -9.409 -32.344 1.00 62.44 206 HIS A O 1
ATOM 1639 N N . HIS A 1 207 ? 6.807 -7.725 -31.889 1.00 51.00 207 HIS A N 1
ATOM 1640 C CA . HIS A 1 207 ? 5.881 -8.075 -32.961 1.00 51.00 207 HIS A CA 1
ATOM 1641 C C . HIS A 1 207 ? 6.083 -7.080 -34.113 1.00 51.00 207 HIS A C 1
ATOM 1643 O O . HIS A 1 207 ? 5.770 -5.903 -33.947 1.00 51.00 207 HIS A O 1
ATOM 1649 N N . PRO A 1 208 ? 6.589 -7.500 -35.286 1.00 43.75 208 PRO A N 1
ATOM 1650 C CA . PRO A 1 208 ? 6.676 -6.621 -36.438 1.00 43.75 208 PRO A CA 1
ATOM 1651 C C . PRO A 1 208 ? 5.278 -6.514 -37.047 1.00 43.75 208 PRO A C 1
ATOM 1653 O O . PRO A 1 208 ? 4.857 -7.376 -37.813 1.00 43.75 208 PRO A O 1
ATOM 1656 N N . ASN A 1 209 ? 4.522 -5.492 -36.670 1.00 42.91 209 ASN A N 1
ATOM 1657 C CA . ASN A 1 209 ? 3.424 -5.020 -37.501 1.00 42.91 209 ASN A CA 1
ATOM 1658 C C . ASN A 1 209 ? 3.380 -3.493 -37.412 1.00 42.91 209 ASN A C 1
ATOM 1660 O O . ASN A 1 209 ? 2.784 -2.962 -36.478 1.00 42.91 209 ASN A O 1
ATOM 1664 N N . PRO A 1 210 ? 4.009 -2.778 -38.360 1.00 43.53 210 PRO A N 1
ATOM 1665 C CA . PRO A 1 210 ? 3.667 -1.389 -38.575 1.00 43.53 210 PRO A CA 1
ATOM 1666 C C . PRO A 1 210 ? 2.247 -1.386 -39.142 1.00 43.53 210 PRO A C 1
ATOM 1668 O O . PRO A 1 210 ? 1.966 -2.049 -40.147 1.00 43.53 210 PRO A O 1
ATOM 1671 N N . HIS A 1 211 ? 1.327 -0.684 -38.488 1.00 40.62 211 HIS A N 1
ATOM 1672 C CA . HIS A 1 211 ? 0.095 -0.301 -39.163 1.00 40.62 211 HIS A CA 1
ATOM 1673 C C . HIS A 1 211 ? 0.467 0.409 -40.480 1.00 40.62 211 HIS A C 1
ATOM 1675 O O . HIS A 1 211 ? 1.445 1.160 -40.514 1.00 40.62 211 HIS A O 1
ATOM 1681 N N . PRO A 1 212 ? -0.235 0.132 -41.594 1.00 43.03 212 PRO A N 1
ATOM 1682 C CA . PRO A 1 212 ? 0.091 0.755 -42.862 1.00 43.03 212 PRO A CA 1
ATOM 1683 C C . PRO A 1 212 ? -0.261 2.240 -42.773 1.00 43.03 212 PRO A C 1
ATOM 1685 O O . PRO A 1 212 ? -1.435 2.576 -42.681 1.00 43.03 212 PRO A O 1
ATOM 1688 N N . GLU A 1 213 ? 0.780 3.073 -42.785 1.00 48.31 213 GLU A N 1
ATOM 1689 C CA . GLU A 1 213 ? 0.794 4.488 -43.174 1.00 48.31 213 GLU A CA 1
ATOM 1690 C C . GLU A 1 213 ? -0.376 5.335 -42.640 1.00 48.31 213 GLU A C 1
ATOM 1692 O O . GLU A 1 213 ? -1.431 5.414 -43.274 1.00 48.31 213 GLU A O 1
ATOM 1697 N N . GLY A 1 214 ? -0.173 6.059 -41.531 1.00 39.06 214 GLY A N 1
ATOM 1698 C CA . GLY A 1 214 ? -1.084 7.171 -41.247 1.00 39.06 214 GLY A CA 1
ATOM 1699 C C . GLY A 1 214 ? -0.953 7.939 -39.941 1.00 39.06 214 GLY A C 1
ATOM 1700 O O . GLY A 1 214 ? -1.310 9.109 -39.960 1.00 39.06 214 GLY A O 1
ATOM 1701 N N . ASP A 1 215 ? -0.432 7.357 -38.861 1.00 41.84 215 ASP A N 1
ATOM 1702 C CA . ASP A 1 215 ? -0.435 8.026 -37.555 1.00 41.84 215 ASP A CA 1
ATOM 1703 C C . ASP A 1 215 ? 0.985 8.026 -36.965 1.00 41.84 215 ASP A C 1
ATOM 1705 O O . ASP A 1 215 ? 1.462 7.018 -36.451 1.00 41.84 215 ASP A O 1
ATOM 1709 N N . GLU A 1 216 ? 1.683 9.159 -37.088 1.00 43.66 216 GLU A N 1
ATOM 1710 C CA . GLU A 1 216 ? 3.036 9.397 -36.544 1.00 43.66 216 GLU A CA 1
ATOM 1711 C C . GLU A 1 216 ? 3.047 9.599 -35.010 1.00 43.66 216 GLU A C 1
ATOM 1713 O O . GLU A 1 216 ? 4.094 9.900 -34.449 1.00 43.66 216 GLU A O 1
ATOM 1718 N N . ASP A 1 217 ? 1.913 9.391 -34.330 1.00 41.69 217 ASP A N 1
ATOM 1719 C CA . ASP A 1 217 ? 1.738 9.637 -32.889 1.00 41.69 217 ASP A CA 1
ATOM 1720 C C . ASP A 1 217 ? 1.633 8.349 -32.037 1.00 41.69 217 ASP A C 1
ATOM 1722 O O . ASP A 1 217 ? 1.370 8.428 -30.838 1.00 41.69 217 ASP A O 1
ATOM 1726 N N . ASP A 1 218 ? 1.827 7.155 -32.614 1.00 46.00 218 ASP A N 1
ATOM 1727 C CA . ASP A 1 218 ? 1.841 5.883 -31.863 1.00 46.00 218 ASP A CA 1
ATOM 1728 C C . ASP A 1 218 ? 3.288 5.405 -31.639 1.00 46.00 218 ASP A C 1
ATOM 1730 O O . ASP A 1 218 ? 3.705 4.330 -32.074 1.00 46.00 218 ASP A O 1
ATOM 1734 N N . GLU A 1 219 ? 4.084 6.268 -31.002 1.00 43.06 219 GLU A N 1
ATOM 1735 C CA . GLU A 1 219 ? 5.394 5.916 -30.448 1.00 43.06 219 GLU A CA 1
ATOM 1736 C C . GLU A 1 219 ? 5.202 4.789 -29.409 1.00 43.06 219 GLU A C 1
ATOM 1738 O O . GLU A 1 219 ? 4.137 4.657 -28.792 1.00 43.06 219 GLU A O 1
ATOM 1743 N N . GLY A 1 220 ? 6.187 3.896 -29.304 1.00 42.12 220 GLY A N 1
ATOM 1744 C CA . GLY A 1 220 ? 6.112 2.544 -28.733 1.00 42.12 220 GLY A CA 1
ATOM 1745 C C . GLY A 1 220 ? 5.850 2.428 -27.227 1.00 42.12 220 GLY A C 1
ATOM 1746 O O . GLY A 1 220 ? 6.413 1.553 -26.578 1.00 42.12 220 GLY A O 1
ATOM 1747 N N . ASP A 1 221 ? 4.980 3.254 -26.659 1.00 45.09 221 ASP A N 1
ATOM 1748 C CA . ASP A 1 221 ? 4.720 3.298 -25.229 1.00 45.09 221 ASP A CA 1
ATOM 1749 C C . ASP A 1 221 ? 4.043 2.026 -24.728 1.00 45.09 221 ASP A C 1
ATOM 1751 O O . ASP A 1 221 ? 3.045 1.549 -25.270 1.00 45.09 221 ASP A O 1
ATOM 1755 N N . LEU A 1 222 ? 4.575 1.459 -23.654 1.00 45.97 222 LEU A N 1
ATOM 1756 C CA . LEU A 1 222 ? 3.993 0.321 -22.960 1.00 45.97 222 LEU A CA 1
ATOM 1757 C C . LEU A 1 222 ? 2.689 0.762 -22.285 1.00 45.97 222 LEU A C 1
ATOM 1759 O O . LEU A 1 222 ? 2.698 1.356 -21.212 1.00 45.97 222 LEU A O 1
ATOM 1763 N N . VAL A 1 223 ? 1.540 0.460 -22.895 1.00 43.03 223 VAL A N 1
ATOM 1764 C CA . VAL A 1 223 ? 0.248 0.785 -22.276 1.00 43.03 223 VAL A CA 1
ATOM 1765 C C . VAL A 1 223 ? -0.015 -0.171 -21.112 1.00 43.03 223 VAL A C 1
ATOM 1767 O O . VAL A 1 223 ? -0.241 -1.373 -21.274 1.00 43.03 223 VAL A O 1
ATOM 17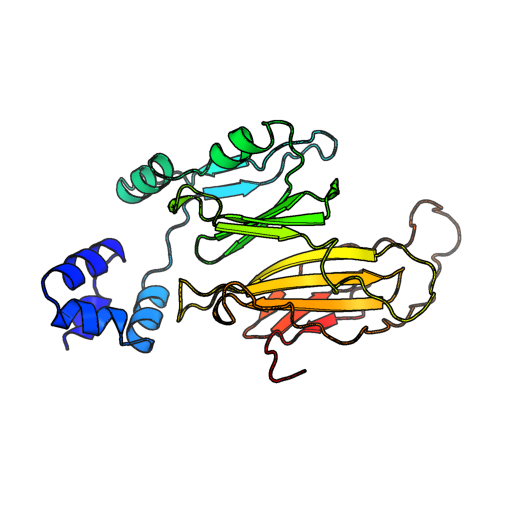70 N N . LEU A 1 224 ? 0.046 0.427 -19.929 1.00 51.44 224 LEU A N 1
ATOM 1771 C CA . LEU A 1 224 ? 0.067 -0.145 -18.590 1.00 51.44 224 LEU A CA 1
ATOM 1772 C C . LEU A 1 224 ? -1.331 -0.575 -18.101 1.00 51.44 224 LEU A C 1
ATOM 1774 O O . LEU A 1 224 ? -1.805 -0.163 -17.045 1.00 51.44 224 LEU A O 1
ATOM 1778 N N . GLU A 1 225 ? -2.039 -1.408 -18.865 1.00 48.50 225 GLU A N 1
ATOM 1779 C CA . GLU A 1 225 ? -3.360 -1.907 -18.454 1.00 48.50 225 GLU A CA 1
ATOM 1780 C C . GLU A 1 225 ? -3.239 -3.075 -17.452 1.00 48.50 225 GLU A C 1
ATOM 1782 O O . GLU A 1 225 ? -3.453 -4.235 -17.783 1.00 48.50 225 GLU A O 1
ATOM 1787 N N . SER A 1 226 ? -2.928 -2.725 -16.200 1.00 55.59 226 SER A N 1
ATOM 1788 C CA . SER A 1 226 ? -3.278 -3.440 -14.961 1.00 55.59 226 SER A CA 1
ATOM 1789 C C . SER A 1 226 ? -2.775 -4.887 -14.800 1.00 55.59 226 SER A C 1
ATOM 1791 O O . SER A 1 226 ? -3.343 -5.855 -15.307 1.00 55.59 226 SER A O 1
ATOM 1793 N N . GLY A 1 227 ? -1.743 -5.052 -13.973 1.00 60.78 227 GLY A N 1
ATOM 1794 C CA . GLY A 1 227 ? -1.346 -6.351 -13.439 1.00 60.78 227 GLY A CA 1
ATOM 1795 C C . GLY A 1 227 ? -2.396 -6.956 -12.516 1.00 60.78 227 GLY A C 1
ATOM 1796 O O . GLY A 1 227 ? -3.088 -6.258 -11.777 1.00 60.78 227 GLY A O 1
ATOM 1797 N N . MET A 1 228 ? -2.483 -8.282 -12.528 1.00 67.62 228 MET A N 1
ATOM 1798 C CA . MET A 1 228 ? -3.384 -9.062 -11.691 1.00 67.62 228 MET A CA 1
ATOM 1799 C C . MET A 1 228 ? -2.590 -10.072 -10.867 1.00 67.62 228 MET A C 1
ATOM 1801 O O . MET A 1 228 ? -1.850 -10.891 -11.407 1.00 67.62 228 MET A O 1
ATOM 1805 N N . ARG A 1 229 ? -2.785 -10.067 -9.547 1.00 67.25 229 ARG A N 1
ATOM 1806 C CA . ARG A 1 229 ? -2.247 -11.103 -8.658 1.00 67.25 229 ARG A CA 1
ATOM 1807 C C . ARG A 1 229 ? -3.212 -12.284 -8.573 1.00 67.25 229 ARG A C 1
ATOM 1809 O O . ARG A 1 229 ? -4.397 -12.102 -8.292 1.00 67.25 229 ARG A O 1
ATOM 1816 N N . VAL A 1 230 ? -2.698 -13.500 -8.750 1.00 68.69 230 VAL A N 1
ATOM 1817 C CA . VAL A 1 230 ? -3.437 -14.749 -8.516 1.00 68.69 230 VAL A CA 1
ATOM 1818 C C . VAL A 1 230 ? -2.566 -15.695 -7.694 1.00 68.69 230 VAL A C 1
ATOM 1820 O O . VAL A 1 230 ? -1.594 -16.269 -8.182 1.00 68.69 230 VAL A O 1
ATOM 1823 N N . GLY A 1 231 ? -2.928 -15.868 -6.421 1.00 70.50 231 GLY A N 1
ATOM 1824 C CA . GLY A 1 231 ? -2.114 -16.621 -5.467 1.00 70.50 231 GLY A CA 1
ATOM 1825 C C . GLY A 1 231 ? -0.781 -15.919 -5.201 1.00 70.50 231 GLY A C 1
ATOM 1826 O O . GLY A 1 231 ? -0.763 -14.741 -4.825 1.00 70.50 231 GLY A O 1
ATOM 1827 N N . ASN A 1 232 ? 0.322 -16.642 -5.400 1.00 69.50 232 ASN A N 1
ATOM 1828 C CA . ASN A 1 232 ? 1.663 -16.064 -5.310 1.00 69.50 232 ASN A CA 1
ATOM 1829 C C . ASN A 1 232 ? 2.080 -15.363 -6.600 1.00 69.50 232 ASN A C 1
ATOM 1831 O O . ASN A 1 232 ? 2.883 -14.452 -6.529 1.00 69.50 232 ASN A O 1
ATOM 1835 N N . PHE A 1 233 ? 1.513 -15.711 -7.753 1.00 74.38 233 PHE A N 1
ATOM 1836 C CA . PHE A 1 233 ? 1.976 -15.168 -9.023 1.00 74.38 233 PHE A CA 1
ATOM 1837 C C . PHE A 1 233 ? 1.342 -13.814 -9.336 1.00 74.38 233 PHE A C 1
ATOM 1839 O O . PHE A 1 233 ? 0.158 -13.575 -9.067 1.00 74.38 233 PHE A O 1
ATOM 1846 N N . ILE A 1 234 ? 2.129 -12.946 -9.963 1.00 72.62 234 ILE A N 1
ATOM 1847 C CA . ILE A 1 234 ? 1.679 -11.671 -10.516 1.00 72.62 234 ILE A CA 1
ATOM 1848 C C . ILE A 1 234 ? 1.717 -11.792 -12.037 1.00 72.62 234 ILE A C 1
ATOM 1850 O O . ILE A 1 234 ? 2.736 -12.157 -12.619 1.00 72.62 234 ILE A O 1
ATOM 1854 N N . TYR A 1 235 ? 0.586 -11.512 -12.672 1.00 75.81 235 TYR A N 1
ATOM 1855 C CA . TYR A 1 235 ? 0.403 -11.579 -14.114 1.00 75.81 235 TYR A CA 1
ATOM 1856 C C . TYR A 1 235 ? 0.313 -10.168 -14.666 1.00 75.81 235 TYR A C 1
ATOM 1858 O O . TYR A 1 235 ? -0.486 -9.370 -14.181 1.00 75.81 235 TYR A O 1
ATOM 1866 N N . TRP A 1 236 ? 1.083 -9.875 -15.704 1.00 72.50 236 TRP A N 1
ATOM 1867 C CA . TRP A 1 236 ? 1.071 -8.576 -16.362 1.00 72.50 236 TRP A CA 1
ATOM 1868 C C . TRP A 1 236 ? 0.877 -8.735 -17.864 1.00 72.50 236 TRP A C 1
ATOM 1870 O O . TRP A 1 236 ? 1.619 -9.469 -18.516 1.00 72.50 236 TRP A O 1
ATOM 1880 N N . LEU A 1 237 ? -0.127 -8.061 -18.422 1.00 69.94 237 LEU A N 1
ATOM 1881 C CA . LEU A 1 237 ? -0.407 -8.086 -19.855 1.00 69.94 237 LEU A CA 1
ATOM 1882 C C . LEU A 1 237 ? 0.485 -7.081 -20.584 1.00 69.94 237 LEU A C 1
ATOM 1884 O O . LEU A 1 237 ? 0.565 -5.916 -20.208 1.00 69.94 237 LEU A O 1
ATOM 1888 N N . TYR A 1 238 ? 1.133 -7.530 -21.655 1.00 64.81 238 TYR A N 1
ATOM 1889 C CA . TYR A 1 238 ? 1.818 -6.630 -22.581 1.00 64.81 238 TYR A CA 1
ATOM 1890 C C . TYR A 1 238 ? 0.796 -5.911 -23.485 1.00 64.81 238 TYR A C 1
ATOM 1892 O O . TYR A 1 238 ? -0.271 -6.469 -23.749 1.00 64.81 238 TYR A O 1
ATOM 1900 N N . ARG A 1 239 ? 1.113 -4.709 -24.002 1.00 60.53 239 ARG A N 1
ATOM 1901 C CA . ARG A 1 239 ? 0.196 -3.816 -24.763 1.00 60.53 239 ARG A CA 1
ATOM 1902 C C . ARG A 1 239 ? -0.610 -4.523 -25.858 1.00 60.53 239 ARG A C 1
ATOM 1904 O O . ARG A 1 239 ? -1.801 -4.279 -26.016 1.00 60.53 239 ARG A O 1
ATOM 1911 N N . ASN A 1 240 ? 0.013 -5.443 -26.594 1.00 60.53 240 ASN A N 1
ATOM 1912 C CA . ASN A 1 240 ? -0.647 -6.188 -27.675 1.00 60.53 240 ASN A CA 1
ATOM 1913 C C . ASN A 1 240 ? -1.523 -7.366 -27.193 1.00 60.53 240 ASN A C 1
ATOM 1915 O O . ASN A 1 240 ? -2.085 -8.086 -28.019 1.00 60.53 240 ASN A O 1
ATOM 1919 N N . ARG A 1 241 ? -1.593 -7.606 -25.876 1.00 65.12 241 ARG A N 1
ATOM 1920 C CA . ARG A 1 241 ? -2.224 -8.759 -25.207 1.00 65.12 241 ARG A CA 1
ATOM 1921 C C . ARG A 1 241 ? -1.769 -10.127 -25.739 1.00 65.12 241 ARG A C 1
ATOM 1923 O O . ARG A 1 241 ? -2.397 -11.140 -25.442 1.00 65.12 241 ARG A O 1
ATOM 1930 N N . ALA A 1 242 ? -0.685 -10.167 -26.514 1.00 63.78 242 ALA A N 1
ATOM 1931 C CA . ALA A 1 242 ? -0.102 -11.383 -27.072 1.00 63.78 242 ALA A CA 1
ATOM 1932 C C . ALA A 1 242 ? 0.841 -12.066 -26.074 1.00 63.78 242 ALA A C 1
ATOM 1934 O O . ALA A 1 242 ? 1.061 -13.272 -26.173 1.00 63.78 242 ALA A O 1
ATOM 1935 N N . TYR A 1 243 ? 1.362 -11.308 -25.104 1.00 67.25 243 TYR A N 1
ATOM 1936 C CA . TYR A 1 243 ? 2.255 -11.806 -24.065 1.00 67.25 243 TYR A CA 1
ATOM 1937 C C . TYR A 1 243 ? 1.727 -11.469 -22.673 1.00 67.25 243 TYR A C 1
ATOM 1939 O O . TYR A 1 243 ? 1.151 -10.403 -22.444 1.00 67.25 243 TYR A O 1
ATOM 1947 N N . VAL A 1 244 ? 1.959 -12.395 -21.745 1.00 74.69 244 VAL A N 1
ATOM 1948 C CA . VAL A 1 244 ? 1.733 -12.205 -20.314 1.00 74.69 244 VAL A CA 1
ATOM 1949 C C . VAL A 1 244 ? 3.053 -12.469 -19.611 1.00 74.69 244 VAL A C 1
ATOM 1951 O O . VAL A 1 244 ? 3.610 -13.561 -19.732 1.00 74.69 244 VAL A O 1
ATOM 1954 N N . VAL A 1 245 ? 3.549 -11.474 -18.886 1.00 73.62 245 VAL A N 1
ATOM 1955 C CA . VAL A 1 245 ? 4.672 -11.646 -17.969 1.00 73.62 245 VAL A CA 1
ATOM 1956 C C . VAL A 1 245 ? 4.112 -12.266 -16.699 1.00 73.62 245 VAL A C 1
ATOM 1958 O O . VAL A 1 245 ? 3.173 -11.738 -16.106 1.00 73.62 245 VAL A O 1
ATOM 1961 N N . VAL A 1 246 ? 4.658 -13.415 -16.314 1.00 77.62 246 VAL A N 1
ATOM 1962 C CA . VAL A 1 246 ? 4.311 -14.090 -15.064 1.00 77.62 246 VAL A CA 1
ATOM 1963 C C . VAL A 1 246 ? 5.506 -13.972 -14.146 1.00 77.62 246 VAL A C 1
ATOM 1965 O O . VAL A 1 246 ? 6.605 -14.387 -14.507 1.00 77.62 246 VAL A O 1
ATOM 1968 N N . LEU A 1 247 ? 5.281 -13.396 -12.977 1.00 71.94 247 LEU A N 1
ATOM 1969 C CA . LEU A 1 247 ? 6.302 -13.186 -11.968 1.00 71.94 247 LEU A CA 1
ATOM 1970 C C . LEU A 1 247 ? 5.971 -14.038 -10.754 1.00 71.94 247 LEU A C 1
ATOM 1972 O O . LEU A 1 247 ? 4.850 -13.977 -10.240 1.00 71.94 247 LEU A O 1
ATOM 1976 N N . ASP A 1 248 ? 6.952 -14.813 -10.304 1.00 75.25 248 ASP A N 1
ATOM 1977 C CA . ASP A 1 248 ? 6.935 -15.422 -8.982 1.00 75.25 248 ASP A CA 1
ATOM 1978 C C . ASP A 1 248 ? 7.706 -14.500 -8.025 1.00 75.25 248 ASP A C 1
ATOM 1980 O O . ASP A 1 248 ? 8.905 -14.290 -8.210 1.00 75.25 248 ASP A O 1
ATOM 1984 N N . PRO A 1 249 ? 7.042 -13.878 -7.040 1.00 63.94 249 PRO A N 1
ATOM 1985 C CA . PRO A 1 249 ? 7.708 -13.064 -6.043 1.00 63.94 249 PRO A CA 1
ATOM 1986 C C . PRO A 1 249 ? 8.422 -13.909 -4.979 1.00 63.94 249 PRO A C 1
ATOM 1988 O O . PRO A 1 249 ? 9.057 -13.322 -4.107 1.00 63.94 249 PRO A O 1
ATOM 1991 N N . ASP A 1 250 ? 8.326 -15.248 -4.990 1.00 65.69 250 ASP A N 1
ATOM 1992 C CA . ASP A 1 250 ? 9.091 -16.096 -4.072 1.00 65.69 250 ASP A CA 1
ATOM 1993 C C . ASP A 1 250 ? 10.591 -16.070 -4.432 1.00 65.69 250 ASP A C 1
ATOM 1995 O O . ASP A 1 250 ? 10.992 -16.612 -5.464 1.00 65.69 250 ASP A O 1
ATOM 1999 N N . PRO A 1 251 ? 11.465 -15.521 -3.566 1.00 58.00 251 PRO A N 1
ATOM 2000 C CA . PRO A 1 251 ? 12.900 -15.465 -3.838 1.00 58.00 251 PRO A CA 1
ATOM 2001 C C . PRO A 1 251 ? 13.557 -16.857 -3.888 1.00 58.00 251 PRO A C 1
ATOM 2003 O O . PRO A 1 251 ? 14.712 -16.980 -4.294 1.00 58.00 251 PRO A O 1
ATOM 2006 N N . ASN A 1 252 ? 12.855 -17.909 -3.450 1.00 60.06 252 ASN A N 1
ATOM 2007 C CA . ASN A 1 252 ? 13.333 -19.291 -3.488 1.00 60.06 252 ASN A CA 1
ATOM 2008 C C . ASN A 1 252 ? 12.950 -20.033 -4.777 1.00 60.06 252 ASN A C 1
ATOM 2010 O O . ASN A 1 252 ? 13.375 -21.178 -4.950 1.00 60.06 252 ASN A O 1
ATOM 2014 N N . ASN A 1 253 ? 12.163 -19.412 -5.659 1.00 52.75 253 ASN A N 1
ATOM 2015 C CA . ASN A 1 253 ? 11.730 -19.988 -6.928 1.00 52.75 253 ASN A CA 1
ATOM 2016 C C . ASN A 1 253 ? 11.971 -18.990 -8.083 1.00 52.75 253 ASN A C 1
ATOM 2018 O O . ASN A 1 253 ? 11.017 -18.381 -8.564 1.00 52.75 253 ASN A O 1
ATOM 2022 N N . PRO A 1 254 ? 13.246 -18.774 -8.471 1.00 47.62 254 PRO A N 1
ATOM 2023 C CA . PRO A 1 254 ? 13.639 -17.790 -9.482 1.00 47.62 254 PRO A CA 1
ATOM 2024 C C . PRO A 1 254 ? 13.195 -18.145 -10.906 1.00 47.62 254 PRO A C 1
ATOM 2026 O O . PRO A 1 254 ? 13.115 -19.355 -11.232 1.00 47.62 254 PRO A O 1
#